Protein AF-A0A7Z9L946-F1 (afdb_monomer_lite)

Secondary structure (DSSP, 8-state):
------------GGGGG------TTTTHHHHHHHHHHHHHHHHHHHHHHHHHHHHHHSTT--TTT----BPEEEEEEE--SEEEEEEEETTEEPPPEETT--HHHHHHHHTTSTT-SEEEEES-SBTTBPEEEEEEES-SS--PPPEEE-TTEESS-EEEEEEE--B-S--HHHHHHHHHHHHHHHHHHHHHHHHHHHHHTSHHHHHHHHHHHHHHTT--PPPHHHHHHHHHHHHHHHHHHHHHHHHHHHHHHHHHHHTT-S--

Sequence (264 aa):
MAKEKTNTPRGGILHFVRFGLYKRNQGRITRQVSFAVLAVVIGLASWKLYQTLSARIVPGATWLSSLSTTLEVQSAYTTATGGTLTFGFRDEATSAVQFDASATEIKAALLTIDGFNDLEVVGSGTETAPWEITFNDPGNTDLAELTIDGAALTGGEFYVATLSNGTNLVEATDFYSSLLAFGIGLSTFLLGVFISYRIVNLPRFADFLISVEAEMNKVSWPSQGELVRSSIVVIVVIFFLALTLFVYDVTWSSLFKAFGISPS

Structure (mmCIF, N/CA/C/O backbone):
data_AF-A0A7Z9L946-F1
#
_entry.id   AF-A0A7Z9L946-F1
#
loop_
_atom_site.group_PDB
_atom_site.id
_atom_site.type_symbol
_atom_site.label_atom_id
_atom_site.label_alt_id
_atom_site.label_comp_id
_atom_site.label_asym_id
_atom_site.label_entity_id
_atom_site.label_seq_id
_atom_site.pdbx_PDB_ins_code
_atom_site.Cartn_x
_atom_site.Cartn_y
_atom_site.Cartn_z
_atom_site.occupancy
_atom_site.B_iso_or_equiv
_atom_site.auth_seq_id
_atom_site.auth_comp_id
_atom_site.auth_asym_id
_atom_site.auth_atom_id
_atom_site.pdbx_PDB_model_num
ATOM 1 N N . MET A 1 1 ? 63.282 36.905 -41.997 1.00 43.16 1 MET A N 1
ATOM 2 C CA . MET A 1 1 ? 61.948 37.499 -41.753 1.00 43.16 1 MET A CA 1
ATOM 3 C C . MET A 1 1 ? 61.195 36.616 -40.773 1.00 43.16 1 MET A C 1
ATOM 5 O O . MET A 1 1 ? 61.410 35.411 -40.770 1.00 43.16 1 MET A O 1
ATOM 9 N N . ALA A 1 2 ? 60.479 37.244 -39.845 1.00 41.78 2 ALA A N 1
ATOM 10 C CA . ALA A 1 2 ? 60.252 36.764 -38.488 1.00 41.78 2 ALA A CA 1
ATOM 11 C C . ALA A 1 2 ? 59.154 35.697 -38.356 1.00 41.78 2 ALA A C 1
ATOM 13 O O . ALA A 1 2 ? 58.108 35.762 -38.991 1.00 41.78 2 ALA A O 1
ATOM 14 N N . LYS A 1 3 ? 59.417 34.742 -37.461 1.00 48.38 3 LYS A N 1
ATOM 15 C CA . LYS A 1 3 ? 58.487 33.733 -36.955 1.00 48.38 3 LYS A CA 1
ATOM 16 C C . LYS A 1 3 ? 57.573 34.419 -35.936 1.00 48.38 3 LYS A C 1
ATOM 18 O O . LYS A 1 3 ? 58.013 34.699 -34.820 1.00 48.38 3 LYS A O 1
ATOM 23 N N . GLU A 1 4 ? 56.341 34.733 -36.321 1.00 45.72 4 GLU A N 1
ATOM 24 C CA . GLU A 1 4 ? 55.359 35.321 -35.410 1.00 45.72 4 GLU A CA 1
ATOM 25 C C . GLU A 1 4 ? 54.896 34.252 -34.412 1.00 45.72 4 GLU A C 1
ATOM 27 O O . GLU A 1 4 ? 54.237 33.270 -34.752 1.00 45.72 4 GLU A O 1
ATOM 32 N N . LYS A 1 5 ? 55.335 34.401 -33.161 1.00 46.06 5 LYS A N 1
ATOM 33 C CA . LYS A 1 5 ? 54.870 33.598 -32.033 1.00 46.06 5 LYS A CA 1
ATOM 34 C C . LYS A 1 5 ? 53.522 34.168 -31.605 1.00 46.06 5 LYS A C 1
ATOM 36 O O . LYS A 1 5 ? 53.473 35.247 -31.024 1.00 46.06 5 LYS A O 1
ATOM 41 N N . THR A 1 6 ? 52.441 33.443 -31.873 1.00 53.94 6 THR A N 1
ATOM 42 C CA . THR A 1 6 ? 51.119 33.754 -31.323 1.00 53.94 6 THR A CA 1
ATOM 43 C C . THR A 1 6 ? 51.199 33.703 -29.798 1.00 53.94 6 THR A C 1
ATOM 45 O O . THR A 1 6 ? 51.461 32.649 -29.216 1.00 53.94 6 THR A O 1
ATOM 48 N N . ASN A 1 7 ? 51.028 34.859 -29.159 1.00 46.16 7 ASN A N 1
ATOM 49 C CA . ASN A 1 7 ? 51.032 35.013 -27.710 1.00 46.16 7 ASN A CA 1
ATOM 50 C C . ASN A 1 7 ? 49.906 34.184 -27.080 1.00 46.16 7 ASN A C 1
ATOM 52 O O . ASN A 1 7 ? 48.741 34.567 -27.135 1.00 46.16 7 ASN A O 1
ATOM 56 N N . THR A 1 8 ? 50.259 33.070 -26.440 1.00 56.50 8 THR A N 1
ATOM 57 C CA . THR A 1 8 ? 49.385 32.378 -25.489 1.00 56.50 8 THR A CA 1
ATOM 58 C C . THR A 1 8 ? 49.218 33.270 -24.252 1.00 56.50 8 THR A C 1
ATOM 60 O O . THR A 1 8 ? 50.208 33.495 -23.547 1.00 56.50 8 THR A O 1
ATOM 63 N N . PRO A 1 9 ? 48.012 33.779 -23.933 1.00 51.47 9 PRO A N 1
ATOM 64 C CA . PRO A 1 9 ? 47.795 34.457 -22.666 1.00 51.47 9 PRO A CA 1
ATOM 65 C C . PRO A 1 9 ? 47.917 33.433 -21.530 1.00 51.47 9 PRO A C 1
ATOM 67 O O . PRO A 1 9 ? 47.297 32.368 -21.553 1.00 51.47 9 PRO A O 1
ATOM 70 N N . ARG A 1 10 ? 48.765 33.747 -20.548 1.00 52.34 10 ARG A N 1
ATOM 71 C CA . ARG A 1 10 ? 49.043 32.911 -19.377 1.00 52.34 10 ARG A CA 1
ATOM 72 C C . ARG A 1 10 ? 47.803 32.779 -18.485 1.00 52.34 10 ARG A C 1
ATOM 74 O O . ARG A 1 10 ? 47.295 33.776 -17.995 1.00 52.34 10 ARG A O 1
ATOM 81 N N . GLY A 1 11 ? 47.396 31.527 -18.263 1.00 57.62 11 GLY A N 1
ATOM 82 C CA . GLY A 1 11 ? 46.849 30.991 -17.012 1.00 57.62 11 GLY A CA 1
ATOM 83 C C . GLY A 1 11 ? 45.746 31.785 -16.309 1.00 57.62 11 GLY A C 1
ATOM 84 O O . GLY A 1 11 ? 46.024 32.637 -15.475 1.00 57.62 11 GLY A O 1
ATOM 85 N N . GLY A 1 12 ? 44.496 31.384 -16.534 1.00 56.44 12 GLY A N 1
ATOM 86 C CA . GLY A 1 12 ? 43.371 31.721 -15.667 1.00 56.44 12 GLY A CA 1
ATOM 87 C C . GLY A 1 12 ? 42.302 30.631 -15.727 1.00 56.44 12 GLY A C 1
ATOM 88 O O . GLY A 1 12 ? 42.015 30.097 -16.798 1.00 56.44 12 GLY A O 1
ATOM 89 N N . ILE A 1 13 ? 41.688 30.328 -14.581 1.00 58.25 13 ILE A N 1
ATOM 90 C CA . ILE A 1 13 ? 40.587 29.358 -14.358 1.00 58.25 13 ILE A CA 1
ATOM 91 C C . ILE A 1 13 ? 39.374 29.530 -15.304 1.00 58.25 13 ILE A C 1
ATOM 93 O O . ILE A 1 13 ? 38.504 28.667 -15.377 1.00 58.25 13 ILE A O 1
ATOM 97 N N . LEU A 1 14 ? 39.343 30.607 -16.090 1.00 48.50 14 LEU A N 1
ATOM 98 C CA . LEU A 1 14 ? 38.328 30.939 -17.087 1.00 48.50 14 LEU A CA 1
ATOM 99 C C . LEU A 1 14 ? 38.345 30.073 -18.360 1.00 48.50 14 LEU A C 1
ATOM 101 O O . LEU A 1 14 ? 37.350 30.073 -19.082 1.00 48.50 14 LEU A O 1
ATOM 105 N N . HIS A 1 15 ? 39.397 29.293 -18.646 1.00 52.19 15 HIS A N 1
ATOM 106 C CA . HIS A 1 15 ? 39.338 28.338 -19.769 1.00 52.19 15 HIS A CA 1
ATOM 107 C C . HIS A 1 15 ? 38.477 27.098 -19.457 1.00 52.19 15 HIS A C 1
ATOM 109 O O . HIS A 1 15 ? 37.958 26.469 -20.376 1.00 52.19 15 HIS A O 1
ATOM 115 N N . PHE A 1 16 ? 38.225 26.788 -18.178 1.00 51.25 16 PHE A N 1
ATOM 116 C CA . PHE A 1 16 ? 37.257 25.749 -17.790 1.00 51.25 16 PHE A CA 1
ATOM 117 C C . PHE A 1 16 ? 35.793 26.176 -18.006 1.00 51.25 16 PHE A C 1
ATOM 119 O O . PHE A 1 16 ? 34.887 25.365 -17.832 1.00 51.25 16 PHE A O 1
ATOM 126 N N . VAL A 1 17 ? 35.561 27.433 -18.408 1.00 56.25 17 VAL A N 1
ATOM 127 C CA . VAL A 1 17 ? 34.239 28.018 -18.693 1.00 56.25 17 VAL A CA 1
ATOM 128 C C . VAL A 1 17 ? 34.124 28.415 -20.175 1.00 56.25 17 VAL A C 1
ATOM 130 O O . VAL A 1 17 ? 33.340 29.283 -20.548 1.00 56.25 17 VAL A O 1
ATOM 133 N N . ARG A 1 18 ? 34.898 27.784 -21.070 1.00 48.72 18 ARG A N 1
ATOM 134 C CA . ARG A 1 18 ? 34.601 27.831 -22.508 1.00 48.72 18 ARG A CA 1
ATOM 135 C C . ARG A 1 18 ? 33.727 26.646 -22.885 1.00 48.72 18 ARG A C 1
ATOM 137 O O . ARG A 1 18 ? 34.208 25.552 -23.159 1.00 48.72 18 ARG A O 1
ATOM 144 N N . PHE A 1 19 ? 32.425 26.901 -22.915 1.00 51.47 19 PHE A N 1
ATOM 145 C CA . PHE A 1 19 ? 31.444 26.015 -23.521 1.00 51.47 19 PHE A CA 1
ATOM 146 C C . PHE A 1 19 ? 31.675 25.987 -25.033 1.00 51.47 19 PHE A C 1
ATOM 148 O O . PHE A 1 19 ? 31.264 26.894 -25.758 1.00 51.47 19 PHE A O 1
ATOM 155 N N . GLY A 1 20 ? 32.348 24.943 -25.515 1.00 47.25 20 GLY A N 1
ATOM 156 C CA . GLY A 1 20 ? 32.204 24.544 -26.906 1.00 47.25 20 GLY A CA 1
ATOM 157 C C . GLY A 1 20 ? 30.728 24.239 -27.141 1.00 47.25 20 GLY A C 1
ATOM 158 O O . GLY A 1 20 ? 30.175 23.342 -26.509 1.00 47.25 20 GLY A O 1
ATOM 159 N N . LEU A 1 21 ? 30.073 25.030 -27.989 1.00 46.38 21 LEU A N 1
ATOM 160 C CA . LEU A 1 21 ? 28.694 24.803 -28.413 1.00 46.38 21 LEU A CA 1
ATOM 161 C C . LEU A 1 21 ? 28.618 23.458 -29.148 1.00 46.38 21 LEU A C 1
ATOM 163 O O . LEU A 1 21 ? 28.835 23.378 -30.355 1.00 46.38 21 LEU A O 1
ATOM 167 N N . TYR A 1 22 ? 28.331 22.393 -28.402 1.00 50.84 22 TYR A N 1
ATOM 168 C CA . TYR A 1 22 ? 28.070 21.071 -28.952 1.00 50.84 22 TYR A CA 1
ATOM 169 C C . TYR A 1 22 ? 26.693 21.064 -29.627 1.00 50.84 22 TYR A C 1
ATOM 171 O O . TYR A 1 22 ? 25.734 21.660 -29.129 1.00 50.84 22 TYR A O 1
ATOM 179 N N . LYS A 1 23 ? 26.606 20.428 -30.800 1.00 50.44 23 LYS A N 1
ATOM 180 C CA . LYS A 1 23 ? 25.455 20.463 -31.715 1.00 50.44 23 LYS A CA 1
ATOM 181 C C . LYS A 1 23 ? 24.152 20.171 -30.951 1.00 50.44 23 LYS A C 1
ATOM 183 O O . LYS A 1 23 ? 23.956 19.073 -30.441 1.00 50.44 23 LYS A O 1
ATOM 188 N N . ARG A 1 24 ? 23.251 21.161 -30.901 1.00 54.25 24 ARG A N 1
ATOM 189 C CA . ARG A 1 24 ? 22.055 21.272 -30.029 1.00 54.25 24 ARG A CA 1
ATOM 190 C C . ARG A 1 24 ? 21.100 20.059 -29.995 1.00 54.25 24 ARG A C 1
ATOM 192 O O . ARG A 1 24 ? 20.273 19.979 -29.092 1.00 54.25 24 ARG A O 1
ATOM 199 N N . ASN A 1 25 ? 21.215 19.122 -30.938 1.00 57.00 25 ASN A N 1
ATOM 200 C CA . ASN A 1 25 ? 20.308 17.980 -31.092 1.00 57.00 25 ASN A CA 1
ATOM 201 C C . ASN A 1 25 ? 20.957 16.611 -30.801 1.00 57.00 25 ASN A C 1
ATOM 203 O O . ASN A 1 25 ? 20.258 15.602 -30.846 1.00 57.00 25 ASN A O 1
ATOM 207 N N . GLN A 1 26 ? 22.261 16.546 -30.516 1.00 64.25 26 GLN A N 1
ATOM 208 C CA . GLN A 1 26 ? 22.970 15.282 -30.290 1.00 64.25 26 GLN A CA 1
ATOM 209 C C . GLN A 1 26 ? 22.846 14.843 -28.818 1.00 64.25 26 GLN A C 1
ATOM 211 O O . GLN A 1 26 ? 23.043 15.650 -27.909 1.00 64.25 26 GLN A O 1
ATOM 216 N N . GLY A 1 27 ? 22.451 13.587 -28.578 1.00 70.69 27 GLY A N 1
ATOM 217 C CA . GLY A 1 27 ? 22.198 13.055 -27.232 1.00 70.69 27 GLY A CA 1
ATOM 218 C C . GLY A 1 27 ? 20.858 13.441 -26.599 1.00 70.69 27 GLY A C 1
ATOM 219 O O . GLY A 1 27 ? 20.663 13.223 -25.403 1.00 70.69 27 GLY A O 1
ATOM 220 N N . ARG A 1 28 ? 19.908 14.008 -27.363 1.00 79.00 28 ARG A N 1
ATOM 221 C CA . ARG A 1 28 ? 18.579 14.379 -26.837 1.00 79.00 28 ARG A CA 1
ATOM 222 C C . ARG A 1 28 ? 17.797 13.160 -26.344 1.00 79.00 28 ARG A C 1
ATOM 224 O O . ARG A 1 28 ? 17.263 13.205 -25.239 1.00 79.00 28 ARG A O 1
ATOM 231 N N . ILE A 1 29 ? 17.755 12.093 -27.145 1.00 83.19 29 ILE A N 1
ATOM 232 C CA . ILE A 1 29 ? 17.040 10.855 -26.805 1.00 83.19 29 ILE A CA 1
ATOM 233 C C . ILE A 1 29 ? 17.708 10.196 -25.599 1.00 83.19 29 ILE A C 1
ATOM 235 O O . ILE A 1 29 ? 17.032 9.922 -24.616 1.00 83.19 29 ILE A O 1
ATOM 239 N N . THR A 1 30 ? 19.033 10.048 -25.618 1.00 85.38 30 THR A N 1
ATOM 240 C CA . THR A 1 30 ? 19.812 9.457 -24.520 1.00 85.38 30 THR A CA 1
ATOM 241 C C . THR A 1 30 ? 19.532 10.151 -23.187 1.00 85.38 30 THR A C 1
ATOM 243 O O . THR A 1 30 ? 19.210 9.493 -22.204 1.00 85.38 30 THR A O 1
ATOM 246 N N . ARG A 1 31 ? 19.529 11.490 -23.157 1.00 84.56 31 ARG A N 1
ATOM 247 C CA . ARG A 1 31 ? 19.193 12.261 -21.946 1.00 84.56 31 ARG A CA 1
ATOM 248 C C . ARG A 1 31 ? 17.738 12.083 -21.516 1.00 84.56 31 ARG A C 1
ATOM 250 O O . ARG A 1 31 ? 17.478 11.917 -20.328 1.00 84.56 31 ARG A O 1
ATOM 257 N N . GLN A 1 32 ? 16.791 12.113 -22.456 1.00 88.56 32 GLN A N 1
ATOM 258 C CA . GLN A 1 32 ? 15.371 11.900 -22.153 1.00 88.56 32 GLN A CA 1
ATOM 259 C C . GLN A 1 32 ? 15.124 10.505 -21.573 1.00 88.56 32 GLN A C 1
ATOM 261 O O . GLN A 1 32 ? 14.391 10.378 -20.597 1.00 88.56 32 GLN A O 1
ATOM 266 N N . VAL A 1 33 ? 15.779 9.483 -22.123 1.00 90.25 33 VAL A N 1
ATOM 267 C CA . VAL A 1 33 ? 15.695 8.103 -21.640 1.00 90.25 33 VAL A CA 1
ATOM 268 C C . VAL A 1 33 ? 16.330 7.979 -20.256 1.00 90.25 33 VAL A C 1
ATOM 270 O O . VAL A 1 33 ? 15.687 7.451 -19.355 1.00 90.25 33 VAL A O 1
ATOM 273 N N . SER A 1 34 ? 17.532 8.524 -20.032 1.00 90.44 34 SER A N 1
ATOM 274 C CA . SER A 1 34 ? 18.161 8.514 -18.702 1.00 90.44 34 SER A CA 1
ATOM 275 C C . SER A 1 34 ? 17.299 9.216 -17.651 1.00 90.44 34 SER A C 1
ATOM 277 O O . SER A 1 34 ? 17.132 8.700 -16.547 1.00 90.44 34 SER A O 1
ATOM 279 N N . PHE A 1 35 ? 16.703 10.360 -17.995 1.00 91.88 35 PHE A N 1
ATOM 280 C CA . PHE A 1 35 ? 15.776 11.059 -17.108 1.00 91.88 35 PHE A CA 1
ATOM 281 C C . PHE A 1 35 ? 14.514 10.235 -16.826 1.00 91.88 35 PHE A C 1
ATOM 283 O O . PHE A 1 35 ? 14.116 10.126 -15.669 1.00 91.88 35 PHE A O 1
ATOM 290 N N . ALA A 1 36 ? 13.907 9.631 -17.853 1.00 92.81 36 ALA A N 1
ATOM 291 C CA . ALA A 1 36 ? 12.711 8.808 -17.699 1.00 92.81 36 ALA A CA 1
ATOM 292 C C . ALA A 1 36 ? 12.970 7.600 -16.788 1.00 92.81 36 ALA A C 1
ATOM 294 O O . ALA A 1 36 ? 12.182 7.339 -15.882 1.00 92.81 36 ALA A O 1
ATOM 295 N N . VAL A 1 37 ? 14.104 6.913 -16.961 1.00 93.94 37 VAL A N 1
ATOM 296 C CA . VAL A 1 37 ? 14.503 5.788 -16.101 1.00 93.94 37 VAL A CA 1
ATOM 297 C C . VAL A 1 37 ? 14.659 6.244 -14.649 1.00 93.94 37 VAL A C 1
ATOM 299 O O . VAL A 1 37 ? 14.090 5.628 -13.750 1.00 93.94 37 VAL A O 1
ATOM 302 N N . LEU A 1 38 ? 15.364 7.353 -14.408 1.00 93.44 38 LEU A N 1
ATOM 303 C CA . LEU A 1 38 ? 15.510 7.906 -13.059 1.00 93.44 38 LEU A CA 1
ATOM 304 C C . LEU A 1 38 ? 14.160 8.319 -12.458 1.00 93.44 38 LEU A C 1
ATOM 306 O O . LEU A 1 38 ? 13.911 8.054 -11.287 1.00 93.44 38 LEU A O 1
ATOM 310 N N . ALA A 1 39 ? 13.270 8.924 -13.247 1.00 92.06 39 ALA A N 1
ATOM 311 C CA . ALA A 1 39 ? 11.940 9.320 -12.795 1.00 92.06 39 ALA A CA 1
ATOM 312 C C . ALA A 1 39 ? 11.076 8.109 -12.406 1.00 92.06 39 ALA A C 1
ATOM 314 O O . ALA A 1 39 ? 10.391 8.163 -11.387 1.00 92.06 39 ALA A O 1
ATOM 315 N N . VAL A 1 40 ? 11.149 7.001 -13.155 1.00 94.50 40 VAL A N 1
ATOM 316 C CA . VAL A 1 40 ? 10.457 5.747 -12.811 1.00 94.50 40 VAL A CA 1
ATOM 317 C C . VAL A 1 40 ? 10.997 5.168 -11.505 1.00 94.50 40 VAL A C 1
ATOM 319 O O . VAL A 1 40 ? 10.213 4.838 -10.618 1.00 94.50 40 VAL A O 1
ATOM 322 N N . VAL A 1 41 ? 12.322 5.096 -11.342 1.00 95.12 41 VAL A N 1
ATOM 323 C CA . VAL A 1 41 ? 12.946 4.597 -10.103 1.00 95.12 41 VAL A CA 1
ATOM 324 C C . VAL A 1 41 ? 12.538 5.449 -8.900 1.00 95.12 41 VAL A C 1
ATOM 326 O O . VAL A 1 41 ? 12.161 4.910 -7.862 1.00 95.12 41 VAL A O 1
ATOM 329 N N . ILE A 1 42 ? 12.550 6.775 -9.044 1.00 94.38 42 ILE A N 1
ATOM 330 C CA . ILE A 1 42 ? 12.136 7.714 -7.993 1.00 94.38 42 ILE A CA 1
ATOM 331 C C . ILE A 1 42 ? 10.638 7.595 -7.702 1.00 94.38 42 ILE A C 1
ATOM 333 O O . ILE A 1 42 ? 10.244 7.659 -6.540 1.00 94.38 42 ILE A O 1
ATOM 337 N N . GLY A 1 43 ? 9.805 7.372 -8.721 1.00 92.50 43 GLY A N 1
ATOM 338 C CA . GLY A 1 43 ? 8.379 7.095 -8.556 1.00 92.50 43 GLY A CA 1
ATOM 339 C C . GLY A 1 43 ? 8.127 5.832 -7.735 1.00 92.50 43 GLY A C 1
ATOM 340 O O . GLY A 1 43 ? 7.373 5.869 -6.767 1.00 92.50 43 GLY A O 1
ATOM 341 N N . LEU A 1 44 ? 8.819 4.734 -8.055 1.00 93.56 44 LEU A N 1
ATOM 342 C CA . LEU A 1 44 ? 8.728 3.484 -7.296 1.00 93.56 44 LEU A CA 1
ATOM 343 C C . LEU A 1 44 ? 9.252 3.640 -5.862 1.00 93.56 44 LEU A C 1
ATOM 345 O O . LEU A 1 44 ? 8.631 3.139 -4.925 1.00 93.56 44 LEU A O 1
ATOM 349 N N . ALA A 1 45 ? 10.360 4.361 -5.674 1.00 92.06 45 ALA A N 1
ATOM 350 C CA . ALA A 1 45 ? 10.927 4.632 -4.356 1.00 92.06 45 ALA A CA 1
ATOM 351 C C . ALA A 1 45 ? 9.996 5.502 -3.497 1.00 92.06 45 ALA A C 1
ATOM 353 O O . ALA A 1 45 ? 9.741 5.166 -2.343 1.00 92.06 45 ALA A O 1
ATOM 354 N N . SER A 1 46 ? 9.442 6.580 -4.062 1.00 92.00 46 SER A N 1
ATOM 355 C CA . SER A 1 46 ? 8.461 7.441 -3.390 1.00 92.00 46 SER A CA 1
ATOM 356 C C . SER A 1 46 ? 7.191 6.665 -3.040 1.00 92.00 46 SER A C 1
ATOM 358 O O . SER A 1 46 ? 6.698 6.774 -1.919 1.00 92.00 46 SER A O 1
ATOM 360 N N . TRP A 1 47 ? 6.707 5.804 -3.940 1.00 88.06 47 TRP A N 1
ATOM 361 C CA . TRP A 1 47 ? 5.553 4.956 -3.655 1.00 88.06 47 TRP A CA 1
ATOM 362 C C . TRP A 1 47 ? 5.830 3.985 -2.503 1.00 88.06 47 TRP A C 1
ATOM 364 O O . TRP A 1 47 ? 5.032 3.884 -1.570 1.00 88.06 47 TRP A O 1
ATOM 374 N N . LYS A 1 48 ? 6.984 3.307 -2.512 1.00 89.06 48 LYS A N 1
ATOM 375 C CA . LYS A 1 48 ? 7.381 2.422 -1.409 1.00 89.06 48 LYS A CA 1
ATOM 376 C C . LYS A 1 48 ? 7.560 3.170 -0.089 1.00 89.06 48 LYS A C 1
ATOM 378 O O . LYS A 1 48 ? 7.177 2.654 0.963 1.00 89.06 48 LYS A O 1
ATOM 383 N N . LEU A 1 49 ? 8.083 4.391 -0.139 1.00 86.25 49 LEU A N 1
ATOM 384 C CA . LEU A 1 49 ? 8.216 5.259 1.024 1.00 86.25 49 LEU A CA 1
ATOM 385 C C . LEU A 1 49 ? 6.846 5.677 1.573 1.00 86.25 49 LEU A C 1
ATOM 387 O O . LEU A 1 49 ? 6.637 5.574 2.777 1.00 86.25 49 LEU A O 1
ATOM 391 N N . TYR A 1 50 ? 5.902 6.066 0.711 1.00 84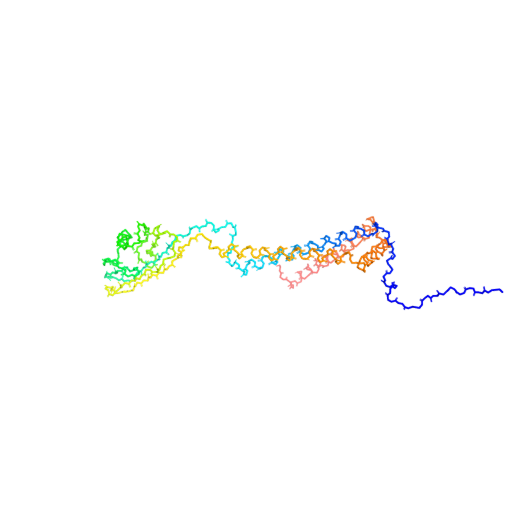.75 50 TYR A N 1
ATOM 392 C CA . TYR A 1 50 ? 4.521 6.363 1.100 1.00 84.75 50 TYR A CA 1
ATOM 393 C C . TYR A 1 50 ? 3.860 5.158 1.776 1.00 84.75 50 TYR A C 1
ATOM 395 O O . TYR A 1 50 ? 3.319 5.312 2.865 1.00 84.75 50 TYR A O 1
ATOM 403 N N . GLN A 1 51 ? 3.979 3.954 1.197 1.00 83.00 51 GLN A N 1
ATOM 404 C CA . GLN A 1 51 ? 3.457 2.722 1.809 1.00 83.00 51 GLN A CA 1
ATOM 405 C C . GLN A 1 51 ? 4.035 2.497 3.215 1.00 83.00 51 GLN A C 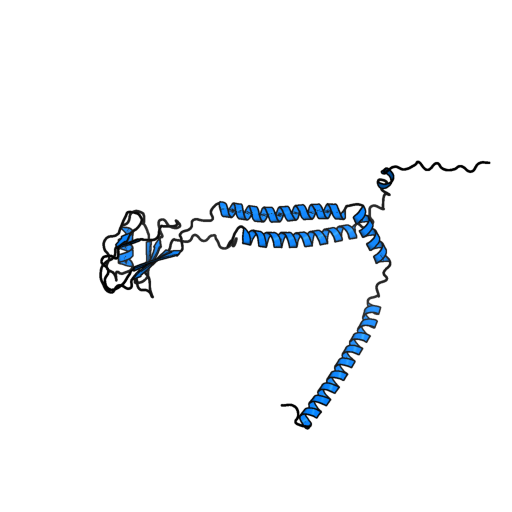1
ATOM 407 O O . GLN A 1 51 ? 3.306 2.166 4.145 1.00 83.00 51 GLN A O 1
ATOM 412 N N . THR A 1 52 ? 5.343 2.710 3.383 1.00 82.56 52 THR A N 1
ATOM 413 C CA . THR A 1 52 ? 6.028 2.484 4.664 1.00 82.56 52 THR A CA 1
ATOM 414 C C . THR A 1 52 ? 5.675 3.550 5.703 1.00 82.56 52 THR A C 1
ATOM 416 O O . THR A 1 52 ? 5.403 3.213 6.850 1.00 82.56 52 THR A O 1
ATOM 419 N N . LEU A 1 53 ? 5.660 4.830 5.323 1.00 79.44 53 LEU A N 1
ATOM 420 C CA . LEU A 1 53 ? 5.304 5.942 6.212 1.00 79.44 53 LEU A CA 1
ATOM 421 C C . LEU A 1 53 ? 3.843 5.875 6.626 1.00 79.44 53 LEU A C 1
ATOM 423 O O . LEU A 1 53 ? 3.540 6.045 7.797 1.00 79.44 53 LEU A O 1
ATOM 427 N N . SER A 1 54 ? 2.955 5.586 5.681 1.00 72.06 54 SER A N 1
ATOM 428 C CA . SER A 1 54 ? 1.532 5.415 5.940 1.00 72.06 54 SER A CA 1
ATOM 429 C C . SER A 1 54 ? 1.291 4.310 6.973 1.00 72.06 54 SER A C 1
ATOM 431 O O . SER A 1 54 ? 0.625 4.562 7.969 1.00 72.06 54 SER A O 1
ATOM 433 N N . ALA A 1 55 ? 1.951 3.155 6.835 1.00 71.38 55 ALA A N 1
ATOM 434 C CA . ALA A 1 55 ? 1.858 2.066 7.811 1.00 71.38 55 ALA A CA 1
ATOM 435 C C . ALA A 1 55 ? 2.471 2.390 9.191 1.00 71.38 55 ALA A C 1
ATOM 437 O O . ALA A 1 55 ? 2.154 1.724 10.174 1.00 71.38 55 ALA A O 1
ATOM 438 N N . ARG A 1 56 ? 3.388 3.364 9.273 1.00 70.62 56 ARG A N 1
ATOM 439 C CA . ARG A 1 56 ? 4.066 3.765 10.520 1.00 70.62 56 ARG A CA 1
ATOM 440 C C . ARG A 1 56 ? 3.383 4.928 11.236 1.00 70.62 56 ARG A C 1
ATOM 442 O O . ARG A 1 56 ? 3.424 4.968 12.457 1.00 70.62 56 ARG A O 1
ATOM 449 N N . ILE A 1 57 ? 2.822 5.869 10.482 1.00 66.69 57 ILE A N 1
ATOM 450 C CA . ILE A 1 57 ? 2.198 7.099 10.986 1.00 66.69 57 ILE A CA 1
ATOM 451 C C . ILE A 1 57 ? 0.701 6.883 11.221 1.00 66.69 57 ILE A C 1
ATOM 453 O O . ILE A 1 57 ? 0.160 7.445 12.163 1.00 66.69 57 ILE A O 1
ATOM 457 N N . VAL A 1 58 ? 0.046 6.051 10.404 1.00 62.09 58 VAL A N 1
ATOM 458 C CA . VAL A 1 58 ? -1.378 5.728 10.546 1.00 62.09 58 VAL A CA 1
ATOM 459 C C . VAL A 1 58 ? -1.551 4.204 10.621 1.00 62.09 58 VAL A C 1
ATOM 461 O O . VAL A 1 58 ? -1.897 3.555 9.627 1.00 62.09 58 VAL A O 1
ATOM 464 N N . PRO A 1 59 ? -1.229 3.581 11.769 1.00 57.47 59 PRO A N 1
ATOM 465 C CA . PRO A 1 59 ? -1.405 2.145 11.935 1.00 57.47 59 PRO A CA 1
ATOM 466 C C . PRO A 1 59 ? -2.889 1.769 11.789 1.00 57.47 59 PRO A C 1
ATOM 468 O O . PRO A 1 59 ? -3.749 2.342 12.443 1.00 57.47 59 PRO A O 1
ATOM 471 N N . GLY A 1 60 ? -3.188 0.808 10.910 1.00 53.06 60 GLY A N 1
ATOM 472 C CA . GLY A 1 60 ? -4.550 0.293 10.692 1.00 53.06 60 GLY A CA 1
ATOM 473 C C . GLY A 1 60 ? -5.392 1.053 9.665 1.00 53.06 60 GLY A C 1
ATOM 474 O O . GLY A 1 60 ? -6.513 0.638 9.368 1.00 53.06 60 GLY A O 1
ATOM 475 N N . ALA A 1 61 ? -4.874 2.126 9.072 1.00 53.16 61 ALA A N 1
ATOM 476 C CA . ALA A 1 61 ? -5.712 2.926 8.207 1.00 53.16 61 ALA A CA 1
ATOM 477 C C . ALA A 1 61 ? -5.882 2.316 6.807 1.00 53.16 61 ALA A C 1
ATOM 479 O O . ALA A 1 61 ? -4.955 2.018 6.052 1.00 53.16 61 ALA A O 1
ATOM 480 N N . THR A 1 62 ? -7.149 2.057 6.525 1.00 53.69 62 THR A N 1
ATOM 481 C CA . THR A 1 62 ? -7.682 1.360 5.368 1.00 53.69 62 THR A CA 1
ATOM 482 C C . THR A 1 62 ? -8.667 2.336 4.746 1.00 53.69 62 THR A C 1
ATOM 484 O O . THR A 1 62 ? -9.836 2.384 5.114 1.00 53.69 62 THR A O 1
ATOM 487 N N . TRP A 1 63 ? -8.187 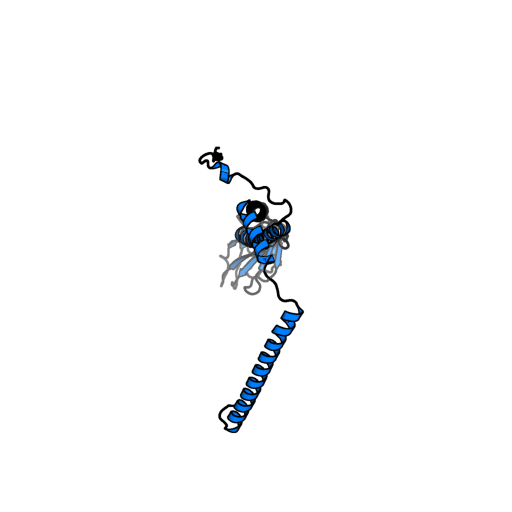3.199 3.851 1.00 55.34 63 TRP A N 1
ATOM 488 C CA . TRP A 1 63 ? -8.903 4.387 3.339 1.00 55.34 63 TRP A CA 1
ATOM 489 C C . TRP A 1 63 ? -10.173 4.086 2.513 1.00 55.34 63 TRP A C 1
ATOM 491 O O . TRP A 1 63 ? -10.616 4.925 1.735 1.00 55.34 63 TRP A O 1
ATOM 501 N N . LEU A 1 64 ? -10.774 2.904 2.667 1.00 50.72 64 LEU A N 1
ATOM 502 C CA . LEU A 1 64 ? -12.097 2.575 2.150 1.00 50.72 64 LEU A CA 1
ATOM 503 C C . LEU A 1 64 ? -12.962 1.696 3.078 1.00 50.72 64 LEU A C 1
ATOM 505 O O . LEU A 1 64 ? -14.017 1.252 2.638 1.00 50.72 64 LEU A O 1
ATOM 509 N N . SER A 1 65 ? -12.572 1.443 4.334 1.00 51.66 65 SER A N 1
ATOM 510 C CA . SER A 1 65 ? -13.364 0.594 5.253 1.00 51.66 65 SER A CA 1
ATOM 511 C C . SER A 1 65 ? -13.651 1.193 6.629 1.00 51.66 65 SER A C 1
ATOM 513 O O . SER A 1 65 ? -14.363 0.573 7.407 1.00 51.66 65 SER A O 1
ATOM 515 N N . SER A 1 66 ? -13.174 2.401 6.935 1.00 53.19 66 SER A N 1
ATOM 516 C CA . SER A 1 66 ? -13.400 3.031 8.246 1.00 53.19 66 SER A CA 1
ATOM 517 C C . SER A 1 66 ? -14.534 4.063 8.274 1.00 53.19 66 SER A C 1
ATOM 519 O O . SER A 1 66 ? -14.610 4.857 9.204 1.00 53.19 66 SER A O 1
ATOM 521 N N . LEU A 1 67 ? -15.455 4.049 7.304 1.00 48.59 67 LEU A N 1
ATOM 522 C CA . LEU A 1 67 ? -16.760 4.714 7.466 1.00 48.59 67 LEU A CA 1
ATOM 523 C C . LEU A 1 67 ? -17.724 3.805 8.247 1.00 48.59 67 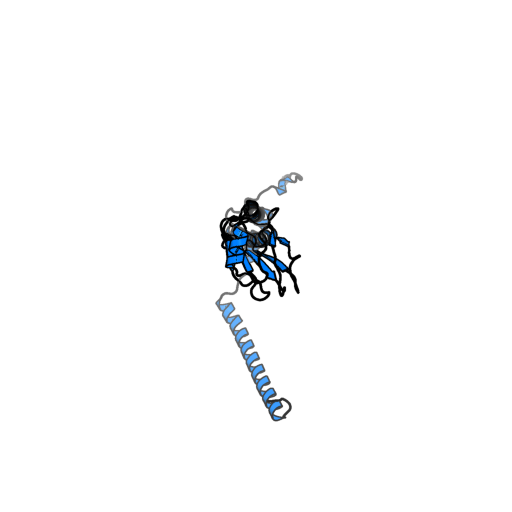LEU A C 1
ATOM 525 O O . LEU A 1 67 ? -18.880 3.645 7.869 1.00 48.59 67 LEU A O 1
ATOM 529 N N . SER A 1 68 ? -17.217 3.148 9.289 1.00 53.25 68 SER A N 1
ATOM 530 C CA . SER A 1 68 ? -18.014 2.345 10.205 1.00 53.25 68 SER A CA 1
ATOM 531 C C . SER A 1 68 ? -18.136 3.133 11.487 1.00 53.25 68 SER A C 1
ATOM 533 O O . SER A 1 68 ? -17.162 3.343 12.203 1.00 53.25 68 SER A O 1
ATOM 535 N N . THR A 1 69 ? -19.344 3.595 11.736 1.00 61.03 69 THR A N 1
ATOM 536 C CA . THR A 1 69 ? -19.765 3.999 13.059 1.00 61.03 69 THR A CA 1
ATOM 537 C C . THR A 1 69 ? -19.932 2.724 13.888 1.00 61.03 69 THR A C 1
ATOM 539 O O . THR A 1 69 ? -20.769 1.892 13.542 1.00 61.03 69 THR A O 1
ATOM 542 N N . THR A 1 70 ? -19.111 2.538 14.923 1.00 75.00 70 THR A N 1
ATOM 543 C CA . THR A 1 70 ? -19.192 1.364 15.806 1.00 75.00 70 THR A CA 1
ATOM 544 C C . THR A 1 70 ? -19.862 1.774 17.112 1.00 75.00 70 THR A C 1
ATOM 546 O O . THR A 1 70 ? -19.443 2.755 17.731 1.00 75.00 70 THR A O 1
ATOM 549 N N . LEU A 1 71 ? -20.913 1.046 17.491 1.00 82.75 71 LEU A N 1
ATOM 550 C CA . LEU A 1 71 ? -21.599 1.206 18.773 1.00 82.75 71 LEU A CA 1
ATOM 551 C C . LEU A 1 71 ? -20.765 0.579 19.892 1.00 82.75 71 LEU A C 1
ATOM 553 O O . LEU A 1 71 ? -20.048 -0.395 19.661 1.00 82.75 71 LEU A O 1
ATOM 557 N N . GLU A 1 72 ? -20.881 1.128 21.097 1.00 89.88 72 GLU A N 1
ATOM 558 C CA . GLU A 1 72 ? -20.301 0.515 22.292 1.00 89.88 72 GLU A CA 1
ATOM 559 C C . GLU A 1 72 ? -21.008 -0.819 22.581 1.00 89.88 72 GLU A C 1
ATOM 561 O O . GLU A 1 72 ? -22.241 -0.874 22.636 1.00 89.88 72 GLU A O 1
ATOM 566 N N . VAL A 1 73 ? -20.229 -1.883 22.794 1.00 91.25 73 VAL A N 1
ATOM 567 C CA . VAL A 1 73 ? -20.720 -3.198 23.223 1.00 91.25 73 VAL A CA 1
ATOM 568 C C . VAL A 1 73 ? -19.917 -3.670 24.427 1.00 91.25 73 VAL A C 1
ATOM 570 O O . VAL A 1 73 ? -18.697 -3.831 24.346 1.00 91.25 73 VAL A O 1
ATOM 573 N N . GLN A 1 74 ? -20.601 -3.960 25.530 1.00 94.12 74 GLN A N 1
ATOM 574 C CA . GLN A 1 74 ? -20.003 -4.536 26.735 1.00 94.12 74 GLN A CA 1
ATOM 575 C C . GLN A 1 74 ? -20.588 -5.922 27.002 1.00 94.12 74 GLN A C 1
ATOM 577 O O . GLN A 1 74 ? -21.772 -6.169 26.783 1.00 94.12 74 GLN A O 1
ATOM 582 N N . SER A 1 75 ? -19.743 -6.841 27.455 1.00 93.25 75 SER A N 1
ATOM 583 C CA . SER A 1 75 ? -20.132 -8.190 27.864 1.00 93.25 75 SER A CA 1
ATOM 584 C C . SER A 1 75 ? -20.169 -8.309 29.375 1.00 93.25 75 SER A C 1
ATOM 586 O O . SER A 1 75 ? -19.326 -7.737 30.062 1.00 93.25 75 SER A O 1
ATOM 588 N N . ALA A 1 76 ? -21.121 -9.085 29.880 1.00 92.31 76 ALA A N 1
ATOM 589 C CA . ALA A 1 76 ? -21.303 -9.326 31.299 1.00 92.31 76 ALA A CA 1
ATOM 590 C C . ALA A 1 76 ? -21.750 -10.774 31.552 1.00 92.31 76 ALA A C 1
ATOM 592 O O . ALA A 1 76 ? -22.684 -11.257 30.914 1.00 92.31 76 ALA A O 1
ATOM 593 N N . TYR A 1 77 ? -21.114 -11.489 32.480 1.00 92.44 77 TYR A N 1
ATOM 594 C CA . TYR A 1 77 ? -21.545 -12.835 32.874 1.00 92.44 77 TYR A CA 1
ATOM 595 C C . TYR A 1 77 ? -21.208 -13.151 34.329 1.00 92.44 77 TYR A C 1
ATOM 597 O O . TYR A 1 77 ? -20.346 -12.522 34.942 1.00 92.44 77 TYR A O 1
ATOM 605 N N . THR A 1 78 ? -21.873 -14.165 34.882 1.00 92.00 78 THR A N 1
ATOM 606 C CA . THR A 1 78 ? -21.629 -14.647 36.242 1.00 92.00 78 THR A CA 1
ATOM 607 C C . THR A 1 78 ? -21.426 -16.155 36.295 1.00 92.00 78 THR A C 1
ATOM 609 O O . THR A 1 78 ? -21.948 -16.910 35.475 1.00 92.00 78 THR A O 1
ATOM 612 N N . THR A 1 79 ? -20.662 -16.594 37.294 1.00 91.44 79 THR A N 1
ATOM 613 C CA . THR A 1 79 ? -20.529 -18.004 37.690 1.00 91.44 79 THR A CA 1
ATOM 614 C C . THR A 1 79 ? -21.293 -18.317 38.980 1.00 91.44 79 THR A C 1
ATOM 616 O O . THR A 1 79 ? -21.207 -19.432 39.493 1.00 91.44 79 THR A O 1
ATOM 619 N N . ALA A 1 80 ? -22.028 -17.339 39.526 1.00 90.19 80 ALA A N 1
ATOM 620 C CA . ALA A 1 80 ? -22.788 -17.487 40.758 1.00 90.19 80 ALA A CA 1
ATOM 621 C C . ALA A 1 80 ? -23.927 -18.509 40.619 1.00 90.19 80 ALA A C 1
ATOM 623 O O . ALA A 1 80 ? -24.496 -18.715 39.550 1.00 90.19 80 ALA A O 1
ATOM 624 N N . THR A 1 81 ? -24.274 -19.138 41.741 1.00 91.00 81 THR A N 1
ATOM 625 C CA . THR A 1 81 ? -25.356 -20.137 41.834 1.00 91.00 81 THR A CA 1
ATOM 626 C C . THR A 1 81 ? -26.605 -19.595 42.530 1.00 91.00 81 THR A C 1
ATOM 628 O O . THR A 1 81 ? -27.599 -20.308 42.663 1.00 91.00 81 THR A O 1
ATOM 631 N N . GLY A 1 82 ? -26.558 -18.339 42.978 1.00 90.75 82 GLY A N 1
ATOM 632 C CA . GLY A 1 82 ? -27.659 -17.645 43.631 1.00 90.75 82 GLY A CA 1
ATOM 633 C C . GLY A 1 82 ? -27.280 -16.224 44.041 1.00 90.75 82 GLY A C 1
ATOM 634 O O . GLY A 1 82 ? -26.095 -15.887 44.105 1.00 90.75 82 GLY A O 1
ATOM 635 N N . GLY A 1 83 ? -28.277 -15.417 44.400 1.00 92.56 83 GLY A N 1
ATOM 636 C CA . GLY A 1 83 ? -28.090 -14.068 44.938 1.00 92.56 83 GLY A CA 1
ATOM 637 C C . GLY A 1 83 ? -28.537 -12.966 43.983 1.00 92.56 83 GLY A C 1
ATOM 638 O O . GLY A 1 83 ? -29.197 -13.221 42.976 1.00 92.56 83 GLY A O 1
ATOM 639 N N . THR A 1 84 ? -28.185 -11.730 44.323 1.00 92.31 84 THR A N 1
ATOM 640 C CA . THR A 1 84 ? -28.525 -10.543 43.531 1.00 92.31 84 THR A CA 1
ATOM 641 C C . THR A 1 84 ? -27.287 -9.720 43.215 1.00 92.31 84 THR A C 1
ATOM 643 O O . THR A 1 84 ? -26.335 -9.712 43.994 1.00 92.31 84 THR A O 1
ATOM 646 N N . LEU A 1 85 ? -27.337 -8.990 42.108 1.00 91.56 85 LEU A N 1
ATOM 647 C CA . LEU A 1 85 ? -26.293 -8.085 41.642 1.00 91.56 85 LEU A CA 1
ATOM 648 C C . LEU A 1 85 ? -26.889 -6.736 41.239 1.00 91.56 85 LEU A C 1
ATOM 650 O O . LEU A 1 85 ? -28.055 -6.650 40.848 1.00 91.56 85 LEU A O 1
ATOM 654 N N . THR A 1 86 ? -26.090 -5.683 41.342 1.00 91.81 86 THR A N 1
ATOM 655 C CA . THR A 1 86 ? -26.438 -4.340 40.866 1.00 91.81 86 THR A CA 1
ATOM 656 C C . THR A 1 86 ? -25.403 -3.880 39.851 1.00 91.81 86 THR A C 1
ATOM 658 O O . THR A 1 86 ? -24.200 -4.050 40.057 1.00 91.81 86 THR A O 1
ATOM 661 N N . PHE A 1 87 ? -25.873 -3.298 38.747 1.00 89.88 87 PHE A N 1
ATOM 662 C CA . PHE A 1 87 ? -25.004 -2.669 37.757 1.00 89.88 87 PHE A CA 1
ATOM 663 C C . PHE A 1 87 ? -24.833 -1.202 38.115 1.00 89.88 87 PHE A C 1
ATOM 665 O O . PHE A 1 87 ? -25.810 -0.518 38.411 1.00 89.88 87 PHE A O 1
ATOM 672 N N . GLY A 1 88 ? -23.601 -0.724 38.083 1.00 89.81 88 GLY A N 1
ATOM 673 C CA . GLY A 1 88 ? -23.241 0.662 38.292 1.00 89.81 88 GLY A CA 1
ATOM 674 C C . GLY A 1 88 ? -22.714 1.287 37.010 1.00 89.81 88 GLY A C 1
ATOM 675 O O . GLY A 1 88 ? -21.981 0.670 36.238 1.00 89.81 88 GLY A O 1
ATOM 676 N N . PHE A 1 89 ? -23.067 2.545 36.797 1.00 89.31 89 PHE A N 1
ATOM 677 C CA . PHE A 1 89 ? -22.443 3.383 35.790 1.00 89.31 89 PHE A CA 1
ATOM 678 C C . PHE A 1 89 ? -22.187 4.752 36.407 1.00 89.31 89 PHE A C 1
ATOM 680 O O . PHE A 1 89 ? -23.113 5.453 36.814 1.00 89.31 89 PHE A O 1
ATOM 687 N N . ARG A 1 90 ? -20.909 5.142 36.477 1.00 86.38 90 ARG A N 1
ATOM 688 C CA . ARG A 1 90 ? -20.467 6.382 37.137 1.00 86.38 90 ARG A CA 1
ATOM 689 C C . ARG A 1 90 ? -20.880 6.388 38.618 1.00 86.38 90 ARG A C 1
ATOM 691 O O . ARG A 1 90 ? -20.387 5.551 39.366 1.00 86.38 90 ARG A O 1
ATOM 698 N N . ASP A 1 91 ? -21.754 7.309 39.020 1.00 85.81 91 ASP A N 1
ATOM 699 C CA . ASP A 1 91 ? -22.214 7.488 40.404 1.00 85.81 91 ASP A CA 1
ATOM 700 C C . ASP A 1 91 ? -23.635 6.935 40.638 1.00 85.81 91 ASP A C 1
ATOM 702 O O . ASP A 1 91 ? -24.213 7.133 41.708 1.00 85.81 91 ASP A O 1
ATOM 706 N N . GLU A 1 92 ? -24.206 6.240 39.650 1.00 89.44 92 GLU A N 1
ATOM 707 C CA . GLU A 1 92 ? -25.547 5.656 39.710 1.00 89.44 92 GLU A CA 1
ATOM 708 C C . GLU A 1 92 ? -25.498 4.132 39.628 1.00 89.44 92 GLU A C 1
ATOM 710 O O . GLU A 1 92 ? -24.599 3.552 39.019 1.00 89.44 92 GLU A O 1
ATOM 715 N N . ALA A 1 93 ? -26.482 3.476 40.245 1.00 91.44 93 ALA A N 1
ATOM 716 C CA . ALA A 1 93 ? -26.618 2.028 40.233 1.00 91.44 93 ALA A CA 1
ATOM 717 C C . ALA A 1 93 ? -28.071 1.608 40.013 1.00 91.44 93 ALA A C 1
ATOM 719 O O . ALA A 1 93 ? -29.006 2.276 40.464 1.00 91.44 93 ALA A O 1
ATOM 720 N N . THR A 1 94 ? -28.261 0.470 39.352 1.00 92.81 94 THR A N 1
ATOM 721 C CA . THR A 1 94 ? -29.575 -0.145 39.190 1.00 92.81 94 THR A CA 1
ATOM 722 C C . THR A 1 94 ? -30.114 -0.641 40.529 1.00 92.81 94 THR A C 1
ATOM 724 O O . THR A 1 94 ? -29.389 -0.860 41.502 1.00 92.81 94 THR A O 1
ATOM 727 N N . SER A 1 95 ? -31.414 -0.926 40.554 1.00 90.38 95 SER A N 1
ATOM 728 C CA . SER A 1 95 ? -31.990 -1.778 41.600 1.00 90.38 95 SER A CA 1
ATOM 729 C C . SER A 1 95 ? -31.345 -3.173 41.581 1.00 90.38 95 SER A C 1
ATOM 731 O O . SER A 1 95 ? -30.790 -3.581 40.559 1.00 90.38 95 SER A O 1
ATOM 733 N N . ALA A 1 96 ? -31.428 -3.916 42.689 1.00 90.25 96 ALA A N 1
ATOM 734 C CA . ALA A 1 96 ? -30.910 -5.283 42.762 1.00 90.25 96 ALA A CA 1
ATOM 735 C C . ALA A 1 96 ? -31.645 -6.209 41.779 1.00 90.25 96 ALA A C 1
ATOM 737 O O . ALA A 1 96 ? -32.869 -6.342 41.837 1.00 90.25 96 ALA A O 1
ATOM 738 N N . VAL A 1 97 ? -30.884 -6.858 40.901 1.00 91.88 97 VAL A N 1
ATOM 739 C CA . VAL A 1 97 ? -31.359 -7.809 39.891 1.00 91.88 97 VAL A CA 1
ATOM 740 C C . VAL A 1 97 ? -30.928 -9.223 40.291 1.00 91.88 97 VAL A C 1
ATOM 742 O O . VAL A 1 97 ? -29.889 -9.403 40.923 1.00 91.88 97 VAL A O 1
ATOM 745 N N . GLN A 1 98 ? -31.736 -10.237 39.976 1.00 92.62 98 GLN A N 1
ATOM 746 C CA . GLN A 1 98 ? -31.378 -11.637 40.241 1.00 92.62 98 GLN A CA 1
ATOM 747 C C . GLN A 1 98 ? -30.167 -12.069 39.406 1.00 92.62 98 GLN A C 1
ATOM 749 O O . GLN A 1 98 ? -29.983 -11.600 38.283 1.00 92.62 98 GLN A O 1
ATOM 754 N N . PHE A 1 99 ? -29.361 -12.987 39.944 1.00 89.12 99 PHE A N 1
ATOM 755 C CA . PHE A 1 99 ? -28.175 -13.511 39.258 1.00 89.12 99 PHE A CA 1
ATOM 756 C C . PHE A 1 99 ? -28.476 -14.185 37.906 1.00 89.12 99 PHE A C 1
ATOM 758 O O . PHE A 1 99 ? -27.614 -14.189 37.034 1.00 89.12 99 PHE A O 1
ATOM 765 N N . ASP A 1 100 ? -29.684 -14.729 37.727 1.00 90.06 100 ASP A N 1
ATOM 766 C CA . ASP A 1 100 ? -30.157 -15.440 36.533 1.00 90.06 100 ASP A CA 1
ATOM 767 C C . ASP A 1 100 ? -31.225 -14.660 35.745 1.00 90.06 100 ASP A C 1
ATOM 769 O O . ASP A 1 100 ? -31.998 -15.244 34.981 1.00 90.06 100 ASP A O 1
ATOM 773 N N . ALA A 1 101 ? -31.283 -13.336 35.922 1.00 91.69 101 ALA A N 1
ATOM 774 C CA . ALA A 1 101 ? -32.265 -12.496 35.249 1.00 91.69 101 ALA A CA 1
ATOM 775 C C . ALA A 1 101 ? -32.186 -12.595 33.716 1.00 91.69 101 ALA A C 1
ATOM 777 O O . ALA A 1 101 ? -31.127 -12.712 33.098 1.00 91.69 101 ALA A O 1
ATOM 778 N N . SER A 1 102 ? -33.339 -12.507 33.065 1.00 92.50 102 SER A N 1
ATOM 779 C CA . SER A 1 102 ? -33.414 -12.496 31.608 1.00 92.50 102 SER A CA 1
ATOM 780 C C . SER A 1 102 ? -32.817 -11.209 31.023 1.00 92.50 102 SER A C 1
ATOM 782 O O . SER A 1 102 ? -32.852 -10.145 31.641 1.00 92.50 102 SER A O 1
ATOM 784 N N . ALA A 1 103 ? -32.347 -11.258 29.772 1.00 92.12 103 ALA A N 1
ATOM 785 C CA . ALA A 1 103 ? -31.828 -10.076 29.072 1.00 92.12 103 ALA A CA 1
ATOM 786 C C . ALA A 1 103 ? -32.826 -8.898 29.036 1.00 92.12 103 ALA A C 1
ATOM 788 O O . ALA A 1 103 ? -32.429 -7.736 29.043 1.00 92.12 103 ALA A O 1
ATOM 789 N N . THR A 1 104 ? -34.134 -9.183 29.043 1.00 92.56 104 THR A N 1
ATOM 790 C CA . THR A 1 104 ? -35.178 -8.147 29.102 1.00 92.56 104 THR A CA 1
ATOM 791 C C . THR A 1 104 ? -35.220 -7.449 30.461 1.00 92.56 104 THR A C 1
ATOM 793 O O . THR A 1 104 ? -35.400 -6.235 30.514 1.00 92.56 104 THR A O 1
ATOM 796 N N . GLU A 1 105 ? -35.024 -8.190 31.551 1.00 93.19 105 GLU A N 1
ATOM 797 C CA . GLU A 1 105 ? -34.965 -7.630 32.905 1.00 93.19 105 GLU A CA 1
ATOM 798 C C . GLU A 1 105 ? -33.688 -6.811 33.108 1.00 93.19 105 GLU A C 1
ATOM 800 O O . GLU A 1 105 ? -33.757 -5.716 33.662 1.00 93.19 105 GLU A O 1
ATOM 805 N N . ILE A 1 106 ? -32.552 -7.280 32.579 1.00 92.88 106 ILE A N 1
ATOM 806 C CA . ILE A 1 106 ? -31.286 -6.530 32.579 1.00 92.88 106 ILE A CA 1
ATOM 807 C C . ILE A 1 106 ? -31.436 -5.227 31.790 1.00 92.88 106 ILE A C 1
ATOM 809 O O . ILE A 1 106 ? -31.101 -4.159 32.299 1.00 92.88 106 ILE A O 1
ATOM 813 N N . LYS A 1 107 ? -32.015 -5.283 30.581 1.00 93.62 107 LYS A N 1
ATOM 814 C CA . LYS A 1 107 ? -32.317 -4.086 29.783 1.00 93.62 107 LYS A CA 1
ATOM 815 C C . LYS A 1 107 ? -33.198 -3.107 30.560 1.00 93.62 107 LYS A C 1
ATOM 817 O O . LYS A 1 107 ? -32.898 -1.919 30.601 1.00 93.62 107 LYS A O 1
ATOM 822 N N . ALA A 1 108 ? -34.275 -3.594 31.174 1.00 92.75 108 ALA A N 1
ATOM 823 C CA . ALA A 1 108 ? -35.185 -2.750 31.941 1.00 92.75 108 ALA A CA 1
ATOM 824 C C . ALA A 1 108 ? -34.493 -2.098 33.147 1.00 92.75 108 ALA A C 1
ATOM 826 O O . ALA A 1 108 ? -34.758 -0.934 33.427 1.00 92.75 108 ALA A O 1
ATOM 827 N N . ALA A 1 109 ? -33.599 -2.821 33.825 1.00 92.38 109 ALA A N 1
ATOM 828 C CA . ALA A 1 109 ? -32.820 -2.294 34.939 1.00 92.38 109 ALA A CA 1
ATOM 829 C C . ALA A 1 109 ? -31.801 -1.238 34.485 1.00 92.38 109 ALA A C 1
ATOM 831 O O . ALA A 1 109 ? -31.683 -0.199 35.120 1.00 92.38 109 ALA A O 1
ATOM 832 N N . LEU A 1 110 ? -31.090 -1.460 33.377 1.00 91.50 110 LEU A N 1
ATOM 833 C CA . LEU A 1 110 ? -30.097 -0.502 32.878 1.00 91.50 110 LEU A CA 1
ATOM 834 C C . LEU A 1 110 ? -30.736 0.791 32.354 1.00 91.50 110 LEU A C 1
ATOM 836 O O . LEU A 1 110 ? -30.168 1.861 32.540 1.00 91.50 110 LEU A O 1
ATOM 840 N N . LEU A 1 111 ? -31.942 0.723 31.782 1.00 93.25 111 LEU A N 1
ATOM 841 C CA . LEU A 1 111 ? -32.701 1.905 31.350 1.00 93.25 111 LEU A CA 1
ATOM 842 C C . LEU A 1 111 ? -33.226 2.772 32.513 1.00 93.25 111 LEU A C 1
ATOM 844 O O . LEU A 1 111 ? -33.842 3.804 32.257 1.00 93.25 111 LEU A O 1
ATOM 848 N N . THR A 1 112 ? -33.026 2.378 33.781 1.00 91.38 112 THR A N 1
ATOM 849 C CA . THR A 1 112 ? -33.320 3.260 34.927 1.00 91.38 112 THR A CA 1
ATOM 850 C C . THR A 1 112 ? -32.173 4.201 35.277 1.00 91.38 112 THR A C 1
ATOM 852 O O . THR A 1 112 ? -32.386 5.097 36.085 1.00 91.38 112 THR A O 1
ATOM 855 N N . ILE A 1 113 ? -30.968 3.958 34.753 1.00 88.88 113 ILE A N 1
ATOM 856 C CA . ILE A 1 113 ? -29.804 4.825 34.965 1.00 88.88 113 ILE A CA 1
ATOM 857 C C . ILE A 1 113 ? -29.926 6.039 34.042 1.00 88.88 113 ILE A C 1
ATOM 859 O O . ILE A 1 113 ? -30.174 5.889 32.841 1.00 88.88 113 ILE A O 1
ATOM 863 N N . ASP A 1 114 ? -29.708 7.238 34.583 1.00 85.44 114 ASP A N 1
ATOM 864 C CA . ASP A 1 114 ? -29.754 8.460 33.791 1.00 85.44 114 ASP A CA 1
ATOM 865 C C . ASP A 1 114 ? -28.588 8.486 32.786 1.00 85.44 114 ASP A C 1
ATOM 867 O O . ASP A 1 114 ? -27.407 8.394 33.130 1.00 85.44 114 ASP A O 1
ATOM 871 N N . GLY A 1 115 ? -28.922 8.634 31.502 1.00 79.38 115 GLY A N 1
ATOM 872 C CA . GLY A 1 115 ? -27.946 8.682 30.407 1.00 79.38 115 GLY A CA 1
ATOM 873 C C . GLY A 1 115 ? -28.055 7.545 29.393 1.00 79.38 115 GLY A C 1
ATOM 874 O O . GLY A 1 115 ? -27.416 7.642 28.348 1.00 79.38 115 GLY A O 1
ATOM 875 N N . PHE A 1 116 ? -28.891 6.533 29.643 1.00 86.44 116 PHE A N 1
ATOM 876 C CA . PHE A 1 116 ? -29.223 5.494 28.666 1.00 86.44 116 PHE A CA 1
ATOM 877 C C . PHE A 1 116 ? -30.694 5.586 28.261 1.00 86.44 116 PHE A C 1
ATOM 879 O O . PHE A 1 116 ? -31.578 5.297 29.063 1.00 86.44 116 PHE A O 1
ATOM 886 N N . ASN A 1 117 ? -30.974 5.956 27.008 1.00 87.56 117 ASN A N 1
ATOM 887 C CA . ASN A 1 117 ? -32.359 5.993 26.509 1.00 87.56 117 ASN A CA 1
ATOM 888 C C . ASN A 1 117 ? -32.694 4.811 25.593 1.00 87.56 117 ASN A C 1
ATOM 890 O O . ASN A 1 117 ? -33.869 4.472 25.445 1.00 87.56 117 ASN A O 1
ATOM 894 N N . ASP A 1 118 ? -31.686 4.176 24.988 1.00 88.25 118 ASP A N 1
ATOM 895 C CA . ASP A 1 118 ? -31.868 2.966 24.192 1.00 88.25 118 ASP A CA 1
ATOM 896 C C . ASP A 1 118 ? -30.658 2.031 24.290 1.00 88.25 118 ASP A C 1
ATOM 898 O O . ASP A 1 118 ? -29.506 2.432 24.118 1.00 88.25 118 ASP A O 1
ATOM 902 N N . LEU A 1 119 ? -30.951 0.761 24.557 1.00 91.88 119 LEU A N 1
ATOM 903 C CA . LEU A 1 119 ? -29.996 -0.317 24.793 1.00 91.88 119 LEU A CA 1
ATOM 904 C C . LEU A 1 119 ? -30.539 -1.601 24.166 1.00 91.88 119 LEU A C 1
ATOM 906 O O . LEU A 1 119 ? -31.738 -1.881 24.253 1.00 91.88 119 LEU A O 1
ATOM 910 N N . GLU A 1 120 ? -29.675 -2.442 23.622 1.00 93.31 120 GLU A N 1
ATOM 911 C CA . GLU A 1 120 ? -30.008 -3.815 23.251 1.00 93.31 120 GLU A CA 1
ATOM 912 C C . GLU A 1 120 ? -29.222 -4.780 24.137 1.00 93.31 120 GLU A C 1
ATOM 914 O O . GLU A 1 120 ? -28.019 -4.627 24.297 1.00 93.31 120 GLU A O 1
ATOM 919 N N . VAL A 1 121 ? -29.907 -5.753 24.743 1.00 92.88 121 VAL A N 1
ATOM 920 C CA . VAL A 1 121 ? -29.271 -6.783 25.573 1.00 92.88 121 VAL A CA 1
ATOM 921 C C . VAL A 1 121 ? -29.676 -8.143 25.034 1.00 92.88 121 VAL A C 1
ATOM 923 O O . VAL A 1 121 ? -30.869 -8.429 24.897 1.00 92.88 121 VAL A O 1
ATOM 926 N N . VAL A 1 122 ? -28.691 -8.985 24.747 1.00 93.00 122 VAL A N 1
ATOM 927 C CA . VAL A 1 122 ? -28.882 -10.373 24.304 1.00 93.00 122 VAL A CA 1
ATOM 928 C C . VAL A 1 122 ? -28.080 -11.321 25.193 1.00 93.00 122 VAL A C 1
ATOM 930 O O . VAL A 1 122 ? -27.181 -10.884 25.896 1.00 93.00 122 VAL A O 1
ATOM 933 N N . GLY A 1 123 ? -28.411 -12.614 25.193 1.00 92.75 123 GLY A N 1
ATOM 934 C CA . GLY A 1 123 ? -27.715 -13.628 25.999 1.00 92.75 123 GLY A CA 1
ATOM 935 C C . GLY A 1 123 ? -28.396 -13.957 27.330 1.00 92.75 123 GLY A C 1
ATOM 936 O O . GLY A 1 123 ? -29.520 -13.529 27.598 1.00 92.75 123 GLY A O 1
ATOM 937 N N . SER A 1 124 ? -27.734 -14.777 28.151 1.00 89.19 124 SER A N 1
ATOM 938 C CA . SER A 1 124 ? -28.303 -15.328 29.392 1.00 89.19 124 SER A CA 1
ATOM 939 C C . SER A 1 124 ? -27.396 -15.176 30.617 1.00 89.19 124 SER A C 1
ATOM 941 O O . SER A 1 124 ? -27.654 -15.821 31.628 1.00 89.19 124 SER A O 1
ATOM 943 N N . GLY A 1 125 ? -26.317 -14.393 30.521 1.00 87.94 125 GLY A N 1
ATOM 944 C CA . GLY A 1 125 ? -25.423 -14.101 31.648 1.00 87.94 125 GLY A CA 1
ATOM 945 C C . GLY A 1 125 ? -24.529 -15.260 32.081 1.00 87.94 125 GLY A C 1
ATOM 946 O O . GLY A 1 125 ? -23.994 -15.234 33.185 1.00 87.94 125 GLY A O 1
ATOM 947 N N . THR A 1 126 ? -24.350 -16.273 31.228 1.00 89.75 126 THR A N 1
ATOM 948 C CA . THR A 1 126 ? -23.467 -17.423 31.500 1.00 89.75 126 THR A CA 1
ATOM 949 C C . THR A 1 126 ? -22.144 -17.276 30.758 1.00 89.75 126 THR A C 1
ATOM 951 O O . THR A 1 126 ? -22.087 -16.592 29.744 1.00 89.75 126 THR A O 1
ATOM 954 N N . GLU A 1 127 ? -21.091 -17.968 31.193 1.00 89.06 127 GLU A N 1
ATOM 955 C CA . GLU A 1 127 ? -19.777 -17.934 30.523 1.00 89.06 127 GLU A CA 1
ATOM 956 C C . GLU A 1 127 ? -19.855 -18.298 29.024 1.00 89.06 127 GLU A C 1
ATOM 958 O O . GLU A 1 127 ? -19.136 -17.744 28.198 1.00 89.06 127 GLU A O 1
ATOM 963 N N . THR A 1 128 ? -20.773 -19.194 28.645 1.00 90.06 128 THR A N 1
ATOM 964 C CA . THR A 1 128 ? -20.981 -19.614 27.247 1.00 90.06 128 THR A CA 1
ATOM 965 C C . THR A 1 128 ? -21.951 -18.734 26.458 1.00 90.06 128 THR A C 1
ATOM 967 O O . THR A 1 128 ? -22.023 -18.851 25.237 1.00 90.06 128 THR A O 1
ATOM 970 N N . ALA A 1 129 ? -22.737 -17.906 27.144 1.00 91.06 129 ALA A N 1
ATOM 971 C CA . ALA A 1 129 ? -23.722 -17.002 26.559 1.00 91.06 129 ALA A CA 1
ATOM 972 C C . ALA A 1 129 ? -23.823 -15.744 27.442 1.00 91.06 129 ALA A C 1
ATOM 974 O O . ALA A 1 129 ? -24.815 -15.593 28.175 1.00 91.06 129 ALA A O 1
ATOM 975 N N . PRO A 1 130 ? -22.780 -14.889 27.436 1.00 94.12 130 PRO A N 1
ATOM 976 C CA . PRO A 1 130 ? -22.743 -13.687 28.257 1.00 94.12 130 PRO A CA 1
ATOM 977 C C . PRO A 1 130 ? -23.868 -12.741 27.842 1.00 94.12 130 PRO A C 1
ATOM 979 O O . PRO A 1 130 ? -24.370 -12.814 26.720 1.00 94.12 130 PRO A O 1
ATOM 982 N N . TRP A 1 131 ? -24.282 -11.858 28.745 1.00 94.44 131 TRP A N 1
ATOM 983 C CA . TRP A 1 131 ? -25.093 -10.721 28.340 1.00 94.44 131 TRP A CA 1
ATOM 984 C C . TRP A 1 131 ? -24.234 -9.777 27.511 1.00 94.44 131 TRP A C 1
ATOM 986 O O . TRP A 1 131 ? -23.254 -9.236 28.015 1.00 94.44 131 TRP A O 1
ATOM 996 N N . GLU A 1 132 ? -24.601 -9.585 26.253 1.00 93.56 132 GLU A N 1
ATOM 997 C CA . GLU A 1 132 ? -23.996 -8.579 25.387 1.00 93.56 132 GLU A CA 1
ATOM 998 C C . GLU A 1 132 ? -24.924 -7.369 25.363 1.00 93.56 132 GLU A C 1
ATOM 1000 O O . GLU A 1 132 ? -26.079 -7.467 24.942 1.00 93.56 132 GLU A O 1
ATOM 1005 N N . ILE A 1 133 ? -24.424 -6.247 25.870 1.00 93.38 133 ILE A N 1
ATOM 1006 C CA . ILE A 1 133 ? -25.141 -4.986 26.026 1.00 93.38 133 ILE A CA 1
ATOM 1007 C C . ILE A 1 133 ? -24.603 -4.031 24.964 1.00 93.38 133 ILE A C 1
ATOM 1009 O O . ILE A 1 133 ? -23.456 -3.599 25.042 1.00 93.38 133 ILE A O 1
ATOM 1013 N N . THR A 1 134 ? -25.429 -3.713 23.973 1.00 92.31 134 THR A N 1
ATOM 1014 C CA . THR A 1 134 ? -25.146 -2.724 22.928 1.00 92.31 134 THR A CA 1
ATOM 1015 C C . THR A 1 134 ? -25.815 -1.405 23.288 1.00 92.31 134 THR A C 1
ATOM 1017 O O . THR A 1 134 ? -27.030 -1.357 23.503 1.00 92.31 134 THR A O 1
ATOM 1020 N N . PHE A 1 135 ? -25.040 -0.325 23.346 1.00 90.75 135 PHE A N 1
ATOM 1021 C CA . PHE A 1 135 ? -25.540 0.999 23.707 1.00 90.75 135 PHE A CA 1
ATOM 1022 C C . PHE A 1 135 ? -25.951 1.775 22.449 1.00 90.75 135 PHE A C 1
ATOM 1024 O O . PHE A 1 135 ? -25.108 2.329 21.748 1.00 90.75 135 PHE A O 1
ATOM 1031 N N . ASN A 1 136 ? -27.255 1.826 22.157 1.00 87.00 136 ASN A N 1
ATOM 1032 C CA . ASN A 1 136 ? -27.788 2.543 20.990 1.00 87.00 136 ASN A CA 1
ATOM 1033 C C . ASN A 1 136 ? -27.887 4.062 21.228 1.00 87.00 136 ASN A C 1
ATOM 1035 O O . ASN A 1 136 ? -27.744 4.839 20.286 1.00 87.00 136 ASN A O 1
ATOM 1039 N N . ASP A 1 137 ? -28.096 4.489 22.477 1.00 85.31 137 ASP A N 1
ATOM 1040 C CA . ASP A 1 137 ? -28.047 5.885 22.934 1.00 85.31 137 ASP A CA 1
ATOM 1041 C C . ASP A 1 137 ? -27.316 5.926 24.290 1.00 85.31 137 ASP A C 1
ATOM 1043 O O . ASP A 1 137 ? -27.797 5.274 25.226 1.00 85.31 137 ASP A O 1
ATOM 1047 N N . PRO A 1 138 ? -26.146 6.592 24.428 1.00 74.69 138 PRO A N 1
ATOM 1048 C CA . PRO A 1 138 ? -25.584 7.709 23.634 1.00 74.69 138 PRO A CA 1
ATOM 1049 C C . PRO A 1 138 ? -24.943 7.373 22.270 1.00 74.69 138 PRO A C 1
ATOM 1051 O O . PRO A 1 138 ? -24.342 8.244 21.630 1.00 74.69 138 PRO A O 1
ATOM 1054 N N . GLY A 1 139 ? -25.078 6.137 21.785 1.00 78.88 139 GLY A N 1
ATOM 1055 C CA . GLY A 1 139 ? -24.659 5.729 20.445 1.00 78.88 139 GLY A CA 1
ATOM 1056 C C . GLY A 1 139 ? -23.166 5.428 20.377 1.00 78.88 139 GLY A C 1
ATOM 1057 O O . GLY A 1 139 ? -22.687 4.474 20.977 1.00 78.88 139 GLY A O 1
ATOM 1058 N N . ASN A 1 140 ? -22.403 6.231 19.635 1.00 73.44 140 ASN A N 1
ATOM 1059 C CA . ASN A 1 140 ? -21.002 5.915 19.287 1.00 73.44 140 ASN A CA 1
ATOM 1060 C C . ASN A 1 140 ? -19.991 6.638 20.179 1.00 73.44 140 ASN A C 1
ATOM 1062 O O . ASN A 1 140 ? -18.895 6.999 19.749 1.00 73.44 140 ASN A O 1
ATOM 1066 N N . THR A 1 141 ? -20.389 6.947 21.404 1.00 78.81 141 THR A N 1
ATOM 1067 C CA . THR A 1 141 ? -19.484 7.490 22.413 1.00 78.81 141 THR A CA 1
ATOM 1068 C C . THR A 1 141 ? -18.840 6.343 23.171 1.00 78.81 141 THR A C 1
ATOM 1070 O O . THR A 1 141 ? -19.553 5.437 23.588 1.00 78.81 141 THR A O 1
ATOM 1073 N N . ASP A 1 142 ? -17.532 6.419 23.388 1.00 84.56 142 ASP A N 1
ATOM 1074 C CA . ASP A 1 142 ? -16.820 5.523 24.299 1.00 84.56 142 ASP A CA 1
ATOM 1075 C C . ASP A 1 142 ? -17.377 5.714 25.716 1.00 84.56 142 ASP A C 1
ATOM 1077 O O . ASP A 1 142 ? -17.405 6.839 26.235 1.00 84.56 142 ASP A O 1
ATOM 1081 N N . LEU A 1 143 ? -17.887 4.635 26.309 1.00 85.81 143 LEU A N 1
ATOM 1082 C CA . LEU A 1 143 ? -18.482 4.654 27.642 1.00 85.81 143 LEU A CA 1
ATOM 1083 C C . LEU A 1 143 ? -17.550 3.987 28.643 1.00 85.81 143 LEU A C 1
ATOM 1085 O O . LEU A 1 143 ? -16.843 3.035 28.334 1.00 85.81 143 LEU A O 1
ATOM 1089 N N . ALA A 1 144 ? -17.569 4.483 29.880 1.00 87.75 144 ALA A N 1
ATOM 1090 C CA . ALA A 1 144 ? -16.900 3.781 30.964 1.00 87.75 144 ALA A CA 1
ATOM 1091 C C . ALA A 1 144 ? -17.497 2.371 31.120 1.00 87.75 144 ALA A C 1
ATOM 1093 O O . ALA A 1 144 ? -18.705 2.177 30.972 1.00 87.75 144 ALA A O 1
ATOM 1094 N N . GLU A 1 145 ? -16.646 1.399 31.432 1.00 89.81 145 GLU A N 1
ATOM 1095 C CA . GLU A 1 145 ? -17.084 0.033 31.704 1.00 89.81 145 GLU A CA 1
ATOM 1096 C C . GLU A 1 145 ? -18.070 0.008 32.884 1.00 89.81 145 GLU A C 1
ATOM 1098 O O . GLU A 1 145 ? -17.875 0.714 33.883 1.00 89.81 145 GLU A O 1
ATOM 1103 N N . LEU A 1 146 ? -19.142 -0.782 32.761 1.00 89.50 146 LEU A N 1
ATOM 1104 C CA . LEU A 1 146 ? -20.107 -0.972 33.842 1.00 89.50 146 LEU A CA 1
ATOM 1105 C C . LEU A 1 146 ? -19.418 -1.570 35.073 1.00 89.50 146 LEU A C 1
ATOM 1107 O O . LEU A 1 146 ? -18.728 -2.587 35.000 1.00 89.50 146 LEU A O 1
ATOM 1111 N N . THR A 1 147 ? -19.649 -0.959 36.230 1.00 90.06 147 THR A N 1
ATOM 1112 C CA . THR A 1 147 ? -19.219 -1.507 37.515 1.00 90.06 147 THR A CA 1
ATOM 1113 C C . THR A 1 147 ? -20.278 -2.465 38.046 1.00 90.06 147 THR A C 1
ATOM 1115 O O . THR A 1 147 ? -21.452 -2.375 37.691 1.00 90.06 147 THR A O 1
ATOM 1118 N N . ILE A 1 148 ? -19.883 -3.416 38.892 1.00 85.75 148 ILE A N 1
ATOM 1119 C CA . ILE A 1 148 ? -20.823 -4.357 39.513 1.00 85.75 148 ILE A CA 1
ATOM 1120 C C . ILE A 1 148 ? -20.589 -4.362 41.009 1.00 85.75 148 ILE A C 1
ATOM 1122 O O . ILE A 1 148 ? -19.446 -4.474 41.459 1.00 85.75 148 ILE A O 1
ATOM 1126 N N . ASP A 1 149 ? -21.674 -4.315 41.771 1.00 88.12 149 ASP A N 1
ATOM 1127 C CA . ASP A 1 149 ? -21.657 -4.728 43.166 1.00 88.12 149 ASP A CA 1
ATOM 1128 C C . ASP A 1 149 ? -22.291 -6.121 43.285 1.00 88.12 149 ASP A C 1
ATOM 1130 O O . ASP A 1 149 ? -23.502 -6.326 43.178 1.00 88.12 149 ASP A O 1
ATOM 1134 N N . GLY A 1 150 ? -21.406 -7.106 43.441 1.00 82.94 150 GLY A N 1
ATOM 1135 C CA . GLY A 1 150 ? -21.735 -8.516 43.606 1.00 82.94 150 GLY A CA 1
ATOM 1136 C C . GLY A 1 150 ? -21.714 -8.983 45.061 1.00 82.94 150 GLY A C 1
ATOM 1137 O O . GLY A 1 150 ? -21.673 -10.188 45.290 1.00 82.94 150 GLY A O 1
ATOM 1138 N N . ALA A 1 151 ? -21.715 -8.089 46.060 1.00 86.31 151 ALA A N 1
ATOM 1139 C CA . ALA A 1 151 ? -21.577 -8.478 47.470 1.00 86.31 151 ALA A CA 1
ATOM 1140 C C . ALA A 1 151 ? -22.679 -9.438 47.967 1.00 86.31 151 ALA A C 1
ATOM 1142 O O . ALA A 1 151 ? -22.477 -10.165 48.940 1.00 86.31 151 ALA A O 1
ATOM 1143 N N . ALA A 1 152 ? -23.837 -9.451 47.300 1.00 89.38 152 ALA A N 1
ATOM 1144 C CA . ALA A 1 152 ? -24.962 -10.338 47.591 1.00 89.38 152 ALA A CA 1
ATOM 1145 C C . ALA A 1 152 ? -24.998 -11.618 46.725 1.00 89.38 152 ALA A C 1
ATOM 1147 O O . ALA A 1 152 ? -25.969 -12.375 46.804 1.00 89.38 152 ALA A O 1
ATOM 1148 N N . LEU A 1 153 ? -23.968 -11.880 45.910 1.00 89.62 153 LEU A N 1
ATOM 1149 C CA . LEU A 1 153 ? -23.836 -13.114 45.134 1.00 89.62 153 LEU A CA 1
ATOM 1150 C C . LEU A 1 153 ? -23.347 -14.277 46.002 1.00 89.62 153 LEU A C 1
ATOM 1152 O O . LEU A 1 153 ? -22.592 -14.117 46.961 1.00 89.62 153 LEU A O 1
ATOM 1156 N N . THR A 1 154 ? -23.771 -15.484 45.639 1.00 91.75 154 THR A N 1
ATOM 1157 C CA . THR A 1 154 ? -23.388 -16.725 46.315 1.00 91.75 154 THR A CA 1
ATOM 1158 C C . THR A 1 154 ? -22.833 -17.739 45.322 1.00 91.75 154 THR A C 1
ATOM 1160 O O . THR A 1 154 ? -23.356 -17.930 44.224 1.00 91.75 154 THR A O 1
ATOM 1163 N N . GLY A 1 155 ? -21.753 -18.412 45.720 1.00 87.19 155 GLY A N 1
ATOM 1164 C CA . GLY A 1 155 ? -21.182 -19.529 44.967 1.00 87.19 155 GLY A CA 1
ATOM 1165 C C . GLY A 1 155 ? -20.520 -19.171 43.632 1.00 87.19 155 GLY A C 1
ATOM 1166 O O . GLY A 1 155 ? -20.368 -20.071 42.816 1.00 87.19 155 GLY A O 1
ATOM 1167 N N . GLY A 1 156 ? -20.128 -17.912 43.408 1.00 87.19 156 GLY A N 1
ATOM 1168 C CA . GLY A 1 156 ? -19.375 -17.490 42.221 1.00 87.19 156 GLY A CA 1
ATOM 1169 C C . GLY A 1 156 ? -19.105 -15.984 42.178 1.00 87.19 156 GLY A C 1
ATOM 1170 O O . GLY A 1 156 ? -19.395 -15.274 43.142 1.00 87.19 156 GLY A O 1
ATOM 1171 N N . GLU A 1 157 ? -18.548 -15.519 41.060 1.00 87.94 157 GLU A N 1
ATOM 1172 C CA . GLU A 1 157 ? -18.168 -14.120 40.809 1.00 87.94 157 GLU A CA 1
ATOM 1173 C C . GLU A 1 157 ? -18.899 -13.553 39.578 1.00 87.94 157 GLU A C 1
ATOM 1175 O O . GLU A 1 157 ? -19.627 -14.265 38.874 1.00 87.94 157 GLU A O 1
ATOM 1180 N N . PHE A 1 158 ? -18.719 -12.257 39.326 1.00 90.06 158 PHE A N 1
ATOM 1181 C CA . PHE A 1 158 ? -19.230 -11.557 38.152 1.00 90.06 158 PHE A CA 1
ATOM 1182 C C . PHE A 1 158 ? -18.081 -10.965 37.341 1.00 90.06 158 PHE A C 1
ATOM 1184 O O . PHE A 1 158 ? -17.131 -10.438 37.917 1.00 90.06 158 PHE A O 1
ATOM 1191 N N . TYR A 1 159 ? -18.200 -11.006 36.019 1.00 89.88 159 TYR A N 1
ATOM 1192 C CA . TYR A 1 159 ? -17.202 -10.503 35.086 1.00 89.88 159 TYR A CA 1
ATOM 1193 C C . TYR A 1 159 ? -17.860 -9.549 34.091 1.00 89.88 159 TYR A C 1
ATOM 1195 O O . TYR A 1 159 ? -18.902 -9.876 33.521 1.00 89.88 159 TYR A O 1
ATOM 1203 N N . VAL A 1 160 ? -17.233 -8.393 33.869 1.00 92.56 160 VAL A N 1
ATOM 1204 C CA . VAL A 1 160 ? -17.568 -7.452 32.790 1.00 92.56 160 VAL A CA 1
ATOM 1205 C C . VAL A 1 160 ? -16.323 -7.190 31.967 1.00 92.56 160 VAL A C 1
ATOM 1207 O O . VAL A 1 160 ? -15.211 -7.208 32.495 1.00 92.56 160 VAL A O 1
ATOM 1210 N N . ALA A 1 161 ? -16.523 -7.015 30.667 1.00 89.56 161 ALA A N 1
ATOM 1211 C CA . ALA A 1 161 ? -15.485 -6.584 29.748 1.00 89.56 161 ALA A CA 1
ATOM 1212 C C . ALA A 1 161 ? -16.094 -5.792 28.589 1.00 89.56 161 ALA A C 1
ATOM 1214 O O . ALA A 1 161 ? -17.084 -6.233 27.995 1.00 89.56 161 ALA A O 1
ATOM 1215 N N . THR A 1 162 ? -15.462 -4.691 28.188 1.00 90.00 162 THR A N 1
ATOM 1216 C CA . THR A 1 162 ? -15.770 -4.035 26.908 1.00 90.00 162 THR A CA 1
ATOM 1217 C C . THR A 1 162 ? -15.357 -4.916 25.721 1.00 90.00 162 THR A C 1
ATOM 1219 O O . THR A 1 162 ? -14.182 -5.238 25.539 1.00 90.00 162 THR A O 1
ATOM 1222 N N . LEU A 1 163 ? -16.334 -5.312 24.895 1.00 86.12 163 LEU A N 1
ATOM 1223 C CA . LEU A 1 163 ? -16.120 -6.057 23.646 1.00 86.12 163 LEU A CA 1
ATOM 1224 C C . LEU A 1 163 ? -15.794 -5.117 22.479 1.00 86.12 163 LEU A C 1
ATOM 1226 O O . LEU A 1 163 ? -15.009 -5.471 21.597 1.00 86.12 163 LEU A O 1
ATOM 1230 N N . SER A 1 164 ? -16.412 -3.935 22.450 1.00 86.25 164 SER A N 1
ATOM 123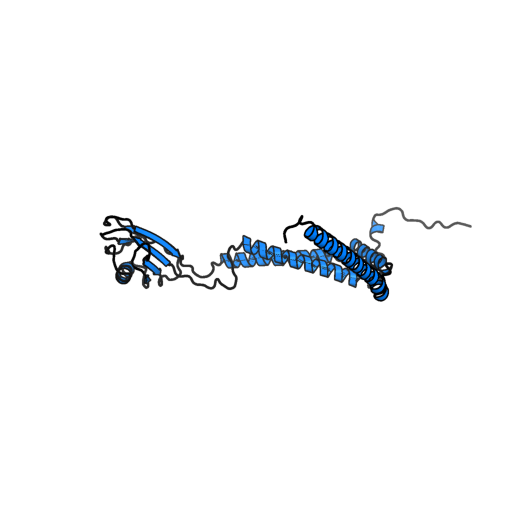1 C CA . SER A 1 164 ? -16.192 -2.929 21.415 1.00 86.25 164 SER A CA 1
ATOM 1232 C C . SER A 1 164 ? -16.413 -1.528 21.963 1.00 86.25 164 SER A C 1
ATOM 1234 O O . SER A 1 164 ? -17.467 -1.264 22.532 1.00 86.25 164 SER A O 1
ATOM 1236 N N . ASN A 1 165 ? -15.443 -0.638 21.754 1.00 83.75 165 ASN A N 1
ATOM 1237 C CA . ASN A 1 165 ? -15.562 0.755 22.165 1.00 83.75 165 ASN A CA 1
ATOM 1238 C C . ASN A 1 165 ? -16.372 1.561 21.139 1.00 83.75 165 ASN A C 1
ATOM 1240 O O . ASN A 1 165 ? -16.108 1.494 19.930 1.00 83.75 165 ASN A O 1
ATOM 1244 N N . GLY A 1 166 ? -17.313 2.367 21.623 1.00 76.94 166 GLY A N 1
ATOM 1245 C CA . GLY A 1 166 ? -18.065 3.321 20.823 1.00 76.94 166 GLY A CA 1
ATOM 1246 C C . GLY A 1 166 ? -17.128 4.362 20.215 1.00 76.94 166 GLY A C 1
ATOM 1247 O O . GLY A 1 166 ? -16.365 5.018 20.921 1.00 76.94 166 GLY A O 1
ATOM 1248 N N . THR A 1 167 ? -17.163 4.534 18.891 1.00 71.44 167 THR A N 1
ATOM 1249 C CA . THR A 1 167 ? -16.302 5.519 18.214 1.00 71.44 167 THR A CA 1
ATOM 1250 C C . THR A 1 167 ? -17.084 6.400 17.246 1.00 71.44 167 THR A C 1
ATOM 1252 O O . THR A 1 167 ? -17.747 5.934 16.315 1.00 71.44 167 THR A O 1
ATOM 1255 N N . ASN A 1 168 ? -16.979 7.717 17.438 1.00 60.34 168 ASN A N 1
ATOM 1256 C CA . ASN A 1 168 ? -17.452 8.699 16.471 1.00 60.34 168 ASN A CA 1
ATOM 1257 C C . ASN A 1 168 ? -16.381 8.890 15.385 1.00 60.34 168 ASN A C 1
ATOM 1259 O O . ASN A 1 168 ? -15.193 8.954 15.681 1.00 60.34 168 ASN A O 1
ATOM 1263 N N . LEU A 1 169 ? -16.827 8.955 14.129 1.00 57.12 169 LEU A N 1
ATOM 1264 C CA . LEU A 1 169 ? -16.033 9.059 12.898 1.00 57.12 169 LEU A CA 1
ATOM 1265 C C . LEU A 1 169 ? -14.690 9.799 13.062 1.00 57.12 169 LEU A C 1
ATOM 1267 O O . LEU A 1 169 ? -14.693 10.979 13.396 1.00 57.12 169 LEU A O 1
ATOM 1271 N N . VAL A 1 170 ? -13.592 9.105 12.728 1.00 60.91 170 VAL A N 1
ATOM 1272 C CA . VAL A 1 170 ? -12.260 9.622 12.344 1.00 60.91 170 VAL A CA 1
ATOM 1273 C C . VAL A 1 170 ? -11.921 10.978 12.978 1.00 60.91 170 VAL A C 1
ATOM 1275 O O . VAL A 1 170 ? -12.225 12.036 12.419 1.00 60.91 170 VAL A O 1
ATOM 1278 N N . GLU A 1 171 ? -11.252 10.958 14.130 1.00 59.56 171 GLU A N 1
ATOM 1279 C CA . GLU A 1 171 ? -10.742 12.175 14.756 1.00 59.56 171 GLU A CA 1
ATOM 1280 C C . GLU A 1 171 ? -9.873 12.964 13.756 1.00 59.56 171 GLU A C 1
ATOM 1282 O O . GLU A 1 171 ? -9.096 12.390 12.991 1.00 59.56 171 GLU A O 1
ATOM 1287 N N . ALA A 1 172 ? -9.968 14.301 13.751 1.00 53.78 172 ALA A N 1
ATOM 1288 C CA . ALA A 1 172 ? -9.254 15.170 12.802 1.00 53.78 172 ALA A CA 1
ATOM 1289 C C . ALA A 1 172 ? -7.739 14.863 12.703 1.00 53.78 172 ALA A C 1
ATOM 1291 O O . ALA A 1 172 ? -7.121 15.083 11.660 1.00 53.78 172 ALA A O 1
ATOM 1292 N N . THR A 1 173 ? -7.156 14.299 13.766 1.00 60.44 173 THR A N 1
ATOM 1293 C CA . THR A 1 173 ? -5.781 13.784 13.841 1.00 60.44 173 THR A CA 1
ATOM 1294 C C . THR A 1 173 ? -5.431 12.751 12.753 1.00 60.44 173 THR A C 1
ATOM 1296 O O . THR A 1 173 ? -4.350 12.830 12.161 1.00 60.44 173 THR A O 1
ATOM 1299 N N . ASP A 1 174 ? -6.349 11.853 12.387 1.00 62.50 174 ASP A N 1
ATOM 1300 C CA . ASP A 1 174 ? -6.117 10.810 11.375 1.00 62.50 174 ASP A CA 1
ATOM 1301 C C . ASP A 1 174 ? -6.088 11.388 9.957 1.00 62.50 174 ASP A C 1
ATOM 1303 O O . ASP A 1 174 ? -5.299 10.967 9.098 1.00 62.50 174 ASP A O 1
ATOM 1307 N N . PHE A 1 175 ? -6.900 12.421 9.716 1.00 65.12 175 PHE A N 1
ATOM 1308 C CA . PHE A 1 175 ? -6.894 13.170 8.464 1.00 65.12 175 PHE A CA 1
ATOM 1309 C C . PHE A 1 175 ? -5.573 13.930 8.274 1.00 65.12 175 PHE A C 1
ATOM 1311 O O . PHE A 1 175 ? -4.952 13.832 7.210 1.00 65.12 175 PHE A O 1
ATOM 1318 N N . TYR A 1 176 ? -5.091 14.636 9.307 1.00 66.44 176 TYR A N 1
ATOM 1319 C CA . TYR A 1 176 ? -3.801 15.339 9.254 1.00 66.44 176 TYR A CA 1
ATOM 1320 C C . TYR A 1 176 ? -2.627 14.376 9.055 1.00 66.44 176 TYR A C 1
ATOM 1322 O O . TYR A 1 176 ? -1.736 14.647 8.248 1.00 66.44 176 TYR A O 1
ATOM 1330 N N . SER A 1 177 ? -2.648 13.232 9.735 1.00 69.06 177 SER A N 1
ATOM 1331 C CA . SER A 1 177 ? -1.614 12.198 9.637 1.00 69.06 177 SER A CA 1
ATOM 1332 C C . SER A 1 177 ? -1.555 11.568 8.239 1.00 69.06 177 SER A C 1
ATOM 1334 O O . SER A 1 177 ? -0.473 11.373 7.675 1.00 69.06 177 SER A O 1
ATOM 1336 N N . SER A 1 178 ? -2.717 11.349 7.617 1.00 69.50 178 SER A N 1
ATOM 1337 C CA . SER A 1 178 ? -2.828 10.865 6.235 1.00 69.50 178 SER A CA 1
ATOM 1338 C C . SER A 1 178 ? -2.320 11.892 5.216 1.00 69.50 178 SER A C 1
ATOM 1340 O O . SER A 1 178 ? -1.558 11.551 4.304 1.00 69.50 178 SER A O 1
ATOM 1342 N N . LEU A 1 179 ? -2.680 13.167 5.395 1.00 76.38 179 LEU A N 1
ATOM 1343 C CA . LEU A 1 179 ? -2.204 14.267 4.555 1.00 76.38 179 LEU A CA 1
ATOM 1344 C C . LEU A 1 179 ? -0.686 14.457 4.680 1.00 76.38 179 LEU A C 1
ATOM 1346 O O . LEU A 1 179 ? -0.011 14.725 3.687 1.00 76.38 179 LEU A O 1
ATOM 1350 N N . LEU A 1 180 ? -0.136 14.271 5.880 1.00 82.56 180 LEU A N 1
ATOM 1351 C CA . LEU A 1 180 ? 1.296 14.353 6.143 1.00 82.56 180 LEU A CA 1
ATOM 1352 C C . LEU A 1 180 ? 2.066 13.213 5.459 1.00 82.56 180 LEU A C 1
ATOM 1354 O O . LEU A 1 180 ? 3.050 13.480 4.769 1.00 82.56 180 LEU A O 1
ATOM 1358 N N . ALA A 1 181 ? 1.604 11.963 5.563 1.00 79.88 181 ALA A N 1
ATOM 1359 C CA . ALA A 1 181 ? 2.230 10.830 4.872 1.00 79.88 181 ALA A CA 1
ATOM 1360 C C . ALA A 1 181 ? 2.196 10.998 3.340 1.00 79.88 181 ALA A C 1
ATOM 1362 O O . ALA A 1 181 ? 3.207 10.787 2.661 1.00 79.88 181 ALA A O 1
ATOM 1363 N N . PHE A 1 182 ? 1.058 11.440 2.794 1.00 83.56 182 PHE A N 1
ATOM 1364 C CA . PHE A 1 182 ? 0.931 11.766 1.372 1.00 83.56 182 PHE A CA 1
ATOM 1365 C C . PHE A 1 182 ? 1.847 12.931 0.968 1.00 83.56 182 PHE A C 1
ATOM 1367 O O . PHE A 1 182 ? 2.555 12.850 -0.038 1.00 83.56 182 PHE A O 1
ATOM 1374 N N . GLY A 1 183 ? 1.900 13.988 1.780 1.00 87.94 183 GLY A N 1
ATOM 1375 C CA . GLY A 1 183 ? 2.753 15.153 1.560 1.00 87.94 183 GLY A CA 1
ATOM 1376 C C . GLY A 1 183 ? 4.246 14.814 1.556 1.00 87.94 183 GLY A C 1
ATOM 1377 O O . GLY A 1 183 ? 4.988 15.302 0.700 1.00 87.94 183 GLY A O 1
ATOM 1378 N N . ILE A 1 184 ? 4.703 13.928 2.447 1.00 88.19 184 ILE A N 1
ATOM 1379 C CA . ILE A 1 184 ? 6.096 13.450 2.471 1.00 88.19 184 ILE A CA 1
ATOM 1380 C C . ILE A 1 184 ? 6.407 12.619 1.217 1.00 88.19 184 ILE A C 1
ATOM 1382 O O . ILE A 1 184 ? 7.452 12.811 0.587 1.00 88.19 184 ILE A O 1
ATOM 1386 N N . GLY A 1 185 ? 5.493 11.735 0.805 1.00 88.62 185 GLY A N 1
ATOM 1387 C CA . GLY A 1 185 ? 5.642 10.959 -0.429 1.00 88.62 185 GLY A CA 1
ATOM 1388 C C . GLY A 1 185 ? 5.759 11.860 -1.663 1.00 88.62 185 GLY A C 1
ATOM 1389 O O . GLY A 1 185 ? 6.718 11.746 -2.437 1.00 88.62 185 GLY A O 1
ATOM 1390 N N . LEU A 1 186 ? 4.832 12.810 -1.803 1.00 90.06 186 LEU A N 1
ATOM 1391 C CA . LEU A 1 186 ? 4.780 13.748 -2.922 1.00 90.06 186 LEU A CA 1
ATOM 1392 C C . LEU A 1 186 ? 5.999 14.678 -2.960 1.00 90.06 186 LEU A C 1
ATOM 1394 O O . LEU A 1 186 ? 6.601 14.860 -4.017 1.00 90.06 186 LEU A O 1
ATOM 1398 N N . SER A 1 187 ? 6.400 15.241 -1.820 1.00 91.75 187 SER A N 1
ATOM 1399 C CA . SER A 1 187 ? 7.582 16.110 -1.743 1.00 91.75 187 SER A CA 1
ATOM 1400 C C . SER A 1 187 ? 8.864 15.361 -2.109 1.00 91.75 187 SER A C 1
ATOM 1402 O O . SER A 1 187 ? 9.664 15.876 -2.890 1.00 91.75 187 SER A O 1
ATOM 1404 N N . THR A 1 188 ? 9.025 14.118 -1.645 1.00 91.88 188 THR A N 1
ATOM 1405 C CA . THR A 1 188 ? 10.161 13.262 -2.018 1.00 91.88 188 THR A CA 1
ATOM 1406 C C . THR A 1 188 ? 10.174 12.973 -3.520 1.00 91.88 188 THR A C 1
ATOM 1408 O O . THR A 1 188 ? 11.232 13.029 -4.149 1.00 91.88 188 THR A O 1
ATOM 1411 N N . PHE A 1 189 ? 9.006 12.721 -4.123 1.00 93.00 189 PHE A N 1
ATOM 1412 C CA . PHE A 1 189 ? 8.894 12.520 -5.567 1.00 93.00 189 PHE A CA 1
ATOM 1413 C C . PHE A 1 189 ? 9.307 13.772 -6.348 1.00 93.00 189 PHE A C 1
ATOM 1415 O O . PHE A 1 189 ? 10.173 13.697 -7.220 1.00 93.00 189 PHE A O 1
ATOM 1422 N N . LEU A 1 190 ? 8.735 14.931 -6.013 1.00 94.38 190 LEU A N 1
ATOM 1423 C CA . LEU A 1 190 ? 9.020 16.191 -6.701 1.00 94.38 190 LEU A CA 1
ATOM 1424 C C . LEU A 1 190 ? 10.491 16.594 -6.566 1.00 94.38 190 LEU A C 1
ATOM 1426 O O . LEU A 1 190 ? 11.123 16.963 -7.558 1.00 94.38 190 LEU A O 1
ATOM 1430 N N . LEU A 1 191 ? 11.057 16.471 -5.362 1.00 95.38 191 LEU A N 1
ATOM 1431 C CA . LEU A 1 191 ? 12.469 16.743 -5.111 1.00 95.38 191 LEU A CA 1
ATOM 1432 C C . LEU A 1 191 ? 13.361 15.791 -5.914 1.00 95.38 191 LEU A C 1
ATOM 1434 O O . LEU A 1 191 ? 14.313 16.232 -6.557 1.00 95.38 191 LEU A O 1
ATOM 1438 N N . GLY A 1 192 ? 13.037 14.497 -5.926 1.00 92.88 192 GLY A N 1
ATOM 1439 C CA . GLY A 1 192 ? 13.781 13.505 -6.689 1.00 92.88 192 GLY A CA 1
ATOM 1440 C C . GLY A 1 192 ? 13.745 13.785 -8.193 1.00 92.88 192 GLY A C 1
ATOM 1441 O O . GLY A 1 192 ? 14.792 13.795 -8.842 1.00 92.88 192 GLY A O 1
ATOM 1442 N N . VAL A 1 193 ? 12.570 14.080 -8.754 1.00 94.12 193 VAL A N 1
ATOM 1443 C CA . VAL A 1 193 ? 12.422 14.431 -10.176 1.00 94.12 193 VAL A CA 1
ATOM 1444 C C . VAL A 1 193 ? 13.206 15.702 -10.511 1.00 94.12 193 VAL A C 1
ATOM 1446 O O . VAL A 1 193 ? 13.905 15.743 -11.526 1.00 94.12 193 VAL A O 1
ATOM 1449 N N . PHE A 1 194 ? 13.164 16.715 -9.644 1.00 93.38 194 PHE A N 1
ATOM 1450 C CA . PHE A 1 194 ? 13.948 17.938 -9.806 1.00 93.38 194 PHE A CA 1
ATOM 1451 C C . PHE A 1 194 ? 15.460 17.664 -9.798 1.00 93.38 194 PHE A C 1
ATOM 1453 O O . PHE A 1 194 ? 16.176 18.125 -10.689 1.00 93.38 194 PHE A O 1
ATOM 1460 N N . ILE A 1 195 ? 15.955 16.882 -8.835 1.00 91.81 195 ILE A N 1
ATOM 1461 C CA . ILE A 1 195 ? 17.373 16.506 -8.745 1.00 91.81 195 ILE A CA 1
ATOM 1462 C C . ILE A 1 195 ? 17.792 15.701 -9.980 1.00 91.81 195 ILE A C 1
ATOM 1464 O O . ILE A 1 195 ? 18.809 16.019 -10.596 1.00 91.81 195 ILE A O 1
ATOM 1468 N N . SER A 1 196 ? 16.992 14.715 -10.389 1.00 90.88 196 SER A N 1
ATOM 1469 C CA . SER A 1 196 ? 17.223 13.915 -11.598 1.00 90.88 196 SER A CA 1
ATOM 1470 C C . SER A 1 196 ? 17.345 14.800 -12.841 1.00 90.88 196 SER A C 1
ATOM 1472 O O . SER A 1 196 ? 18.326 14.711 -13.583 1.00 90.88 196 SER A O 1
ATOM 1474 N N . TYR A 1 197 ? 16.412 15.740 -13.021 1.00 89.69 197 TYR A N 1
ATOM 1475 C CA . TYR A 1 197 ? 16.460 16.713 -14.110 1.00 89.69 197 TYR A CA 1
ATOM 1476 C C . TYR A 1 197 ? 17.752 17.545 -14.084 1.00 89.69 197 TYR A C 1
ATOM 1478 O O . TYR A 1 197 ? 18.343 17.816 -15.132 1.00 89.69 197 TYR A O 1
ATOM 1486 N N . ARG A 1 198 ? 18.222 17.949 -12.897 1.00 88.12 198 ARG A N 1
ATOM 1487 C CA . ARG A 1 198 ? 19.455 18.740 -12.746 1.00 88.12 198 ARG A CA 1
ATOM 1488 C C . ARG A 1 198 ? 20.712 17.923 -13.037 1.00 88.12 198 ARG A C 1
ATOM 1490 O O . ARG A 1 198 ? 21.611 18.454 -13.683 1.00 88.12 198 ARG A O 1
ATOM 1497 N N . ILE A 1 199 ? 20.767 16.661 -12.612 1.00 86.56 199 ILE A N 1
ATOM 1498 C CA . ILE A 1 199 ? 21.904 15.762 -12.864 1.00 86.56 199 ILE A CA 1
ATOM 1499 C C . ILE A 1 199 ? 22.026 15.455 -14.358 1.00 86.56 199 ILE A C 1
ATOM 1501 O O . ILE A 1 199 ? 23.105 15.611 -14.927 1.00 86.56 199 ILE A O 1
ATOM 1505 N N . VAL A 1 200 ? 20.924 15.080 -15.017 1.00 86.38 200 VAL A N 1
ATOM 1506 C CA . VAL A 1 200 ? 20.932 14.719 -16.446 1.00 86.38 200 VAL A CA 1
ATOM 1507 C C . VAL A 1 200 ? 21.317 15.904 -17.335 1.00 86.38 200 VAL A C 1
ATOM 1509 O O . VAL A 1 200 ? 21.991 15.731 -18.351 1.00 86.38 200 VAL A O 1
ATOM 1512 N N . ASN A 1 201 ? 20.933 17.119 -16.939 1.00 83.38 201 ASN A N 1
ATOM 1513 C CA . ASN A 1 201 ? 21.261 18.344 -17.668 1.00 83.38 201 ASN A CA 1
ATOM 1514 C C . ASN A 1 201 ? 22.582 18.997 -17.233 1.00 83.38 201 ASN A C 1
ATOM 1516 O O . ASN A 1 201 ? 22.913 20.082 -17.716 1.00 83.38 201 ASN A O 1
ATOM 1520 N N . LEU A 1 202 ? 23.350 18.371 -16.336 1.00 84.12 202 LEU A N 1
ATOM 1521 C CA . LEU A 1 202 ? 24.668 18.864 -15.953 1.00 84.12 202 LEU A CA 1
ATOM 1522 C C . LEU A 1 202 ? 25.645 18.667 -17.127 1.00 84.12 202 LEU A C 1
ATOM 1524 O O . LEU A 1 202 ? 25.731 17.550 -17.643 1.00 84.12 202 LEU A O 1
ATOM 1528 N N . PRO A 1 203 ? 26.435 19.686 -17.526 1.00 82.31 203 PRO A N 1
ATOM 1529 C CA . PRO A 1 203 ? 27.276 19.612 -18.726 1.00 82.31 203 PRO A CA 1
ATOM 1530 C C . PRO A 1 203 ? 28.219 18.400 -18.718 1.00 82.31 203 PRO A C 1
ATOM 1532 O O . PRO A 1 203 ? 28.285 17.665 -19.693 1.00 82.31 203 PRO A O 1
ATOM 1535 N N . ARG A 1 204 ? 28.846 18.102 -17.574 1.00 81.50 204 ARG A N 1
ATOM 1536 C CA . ARG A 1 204 ? 29.777 16.968 -17.434 1.00 81.50 204 ARG A CA 1
ATOM 1537 C C . ARG A 1 204 ? 29.123 15.602 -17.661 1.00 81.50 204 ARG A C 1
ATOM 1539 O O . ARG A 1 204 ? 29.718 14.729 -18.280 1.00 81.50 204 ARG A O 1
ATOM 1546 N N . PHE A 1 205 ? 27.917 15.403 -17.134 1.00 80.94 205 PHE A N 1
ATOM 1547 C CA . PHE A 1 205 ? 27.210 14.128 -17.263 1.00 80.94 205 PHE A CA 1
ATOM 1548 C C . PHE A 1 205 ? 26.597 13.976 -18.657 1.00 80.94 205 PHE A C 1
ATOM 1550 O O . PHE A 1 205 ? 26.630 12.899 -19.247 1.00 80.94 205 PHE A O 1
ATOM 1557 N N . ALA A 1 206 ? 26.107 15.080 -19.219 1.00 83.06 206 ALA A N 1
ATOM 1558 C CA . ALA A 1 206 ? 25.629 15.131 -20.588 1.00 83.06 206 ALA A CA 1
ATOM 1559 C C . ALA A 1 206 ? 26.725 14.745 -21.599 1.00 83.06 206 ALA A C 1
ATOM 1561 O O . ALA A 1 206 ? 26.439 13.988 -22.527 1.00 83.06 206 ALA A O 1
ATOM 1562 N N . ASP A 1 207 ? 27.960 15.212 -21.399 1.00 83.56 207 ASP A N 1
ATOM 1563 C CA . ASP A 1 207 ? 29.110 14.851 -22.237 1.00 83.56 207 ASP A CA 1
ATOM 1564 C C . ASP A 1 207 ? 29.466 13.360 -22.110 1.00 83.56 207 ASP A C 1
ATOM 1566 O O . ASP A 1 207 ? 29.745 12.701 -23.113 1.00 83.56 207 ASP A O 1
ATOM 1570 N N . PHE A 1 208 ? 29.377 12.796 -20.899 1.00 88.19 208 PHE A N 1
ATOM 1571 C CA . PHE A 1 208 ? 29.551 11.359 -20.676 1.00 88.19 208 PHE A CA 1
ATOM 1572 C C . PHE A 1 208 ? 28.502 10.536 -21.433 1.00 88.19 208 PHE A C 1
ATOM 1574 O O . PHE A 1 208 ? 28.870 9.639 -22.190 1.00 88.19 208 PHE A O 1
ATOM 1581 N N . LEU A 1 209 ? 27.213 10.871 -21.301 1.00 86.38 209 LEU A N 1
ATOM 1582 C CA . LEU A 1 209 ? 26.135 10.166 -22.004 1.00 86.38 209 LEU A CA 1
ATOM 1583 C C . LEU A 1 209 ? 26.324 10.199 -23.524 1.00 86.38 209 LEU A C 1
ATOM 1585 O O . LEU A 1 209 ? 26.113 9.194 -24.195 1.00 86.38 209 LEU A O 1
ATOM 1589 N N . ILE A 1 210 ? 26.768 11.336 -24.060 1.00 83.38 210 ILE A N 1
ATOM 1590 C CA . ILE A 1 210 ? 27.092 11.465 -25.481 1.00 83.38 210 ILE A CA 1
ATOM 1591 C C . ILE A 1 210 ? 28.279 10.576 -25.861 1.00 83.38 210 ILE A C 1
ATOM 1593 O O . ILE A 1 210 ? 28.242 9.936 -26.910 1.00 83.38 210 ILE A O 1
ATOM 1597 N N . SER A 1 211 ? 29.335 10.528 -25.042 1.00 87.88 211 SER A N 1
ATOM 1598 C CA . SER A 1 211 ? 30.483 9.659 -25.322 1.00 87.88 211 SER A CA 1
ATOM 1599 C C . SER A 1 211 ? 30.095 8.181 -25.322 1.00 87.88 211 SER A C 1
ATOM 1601 O O . SER A 1 211 ? 30.545 7.449 -26.195 1.00 87.88 211 SER A O 1
ATOM 1603 N N . VAL A 1 212 ? 29.207 7.761 -24.412 1.00 88.06 212 VAL A N 1
ATOM 1604 C CA . VAL A 1 212 ? 28.693 6.388 -24.351 1.00 88.06 212 VAL A CA 1
ATOM 1605 C C . VAL A 1 212 ? 27.837 6.085 -25.574 1.00 88.06 212 VAL A C 1
ATOM 1607 O O . VAL A 1 212 ? 28.013 5.039 -26.183 1.00 88.06 212 VAL A O 1
ATOM 1610 N N . GLU A 1 213 ? 26.960 7.001 -25.986 1.00 87.31 213 GLU A N 1
ATOM 1611 C CA . GLU A 1 213 ? 26.177 6.852 -27.219 1.00 87.31 213 GLU A CA 1
ATOM 1612 C C . GLU A 1 213 ? 27.087 6.728 -28.450 1.00 87.31 213 GLU A C 1
ATOM 1614 O O . GLU A 1 213 ? 26.891 5.855 -29.295 1.00 87.31 213 GLU A O 1
ATOM 1619 N N . ALA A 1 214 ? 28.123 7.565 -28.541 1.00 85.69 214 ALA A N 1
ATOM 1620 C CA . ALA A 1 214 ? 29.104 7.498 -29.617 1.00 85.69 214 ALA A CA 1
ATOM 1621 C C . ALA A 1 214 ? 29.929 6.202 -29.580 1.00 85.69 214 ALA A C 1
ATOM 1623 O O . ALA A 1 214 ? 30.278 5.685 -30.638 1.00 85.69 214 ALA A O 1
ATOM 1624 N N . GLU A 1 215 ? 30.227 5.673 -28.393 1.00 91.69 215 GLU A N 1
ATOM 1625 C CA . GLU A 1 215 ? 30.926 4.399 -28.225 1.00 91.69 215 GLU A CA 1
ATOM 1626 C C . GLU A 1 215 ? 30.028 3.217 -28.602 1.00 91.69 215 GLU A C 1
ATOM 1628 O O . GLU A 1 215 ? 30.448 2.331 -29.339 1.00 91.69 215 GLU A O 1
ATOM 1633 N N . MET A 1 216 ? 28.756 3.249 -28.198 1.00 87.81 216 MET A N 1
ATOM 1634 C CA . MET A 1 216 ? 27.766 2.235 -28.557 1.00 87.81 216 MET A CA 1
ATOM 1635 C C . MET A 1 216 ? 27.478 2.197 -30.058 1.00 87.81 216 MET A C 1
ATOM 1637 O O . MET A 1 216 ? 27.305 1.114 -30.606 1.00 87.81 216 MET A O 1
ATOM 1641 N N . ASN A 1 217 ? 27.486 3.341 -30.747 1.00 85.25 217 ASN A N 1
ATOM 1642 C CA . ASN A 1 217 ? 27.315 3.391 -32.204 1.00 85.25 217 ASN A CA 1
ATOM 1643 C C . ASN A 1 217 ? 28.452 2.700 -32.977 1.00 85.25 217 ASN A C 1
ATOM 1645 O O . ASN A 1 217 ? 28.276 2.368 -34.147 1.00 85.25 217 ASN A O 1
ATOM 1649 N N . LYS A 1 218 ? 29.614 2.483 -32.348 1.00 87.81 218 LYS A N 1
ATOM 1650 C CA . LYS A 1 218 ? 30.717 1.714 -32.943 1.00 87.81 218 LYS A CA 1
ATOM 1651 C C . LYS A 1 218 ? 30.520 0.207 -32.787 1.00 87.81 218 LYS A C 1
ATOM 1653 O O . LYS A 1 218 ? 31.172 -0.559 -33.491 1.00 87.81 218 LYS A O 1
ATOM 1658 N N . VAL A 1 219 ? 29.653 -0.224 -31.869 1.00 89.06 219 VAL A N 1
ATOM 1659 C CA . VAL A 1 219 ? 29.385 -1.641 -31.621 1.00 89.06 219 VAL A CA 1
ATOM 1660 C C . VAL A 1 219 ? 28.503 -2.174 -32.743 1.00 89.06 219 VAL A C 1
ATOM 1662 O O . VAL A 1 219 ? 27.307 -1.894 -32.817 1.00 89.06 219 VAL A O 1
ATOM 1665 N N . SER A 1 220 ? 29.100 -2.964 -33.629 1.00 86.81 220 SER A N 1
ATOM 1666 C CA . SER A 1 220 ? 28.373 -3.721 -34.641 1.00 86.81 220 SER A CA 1
ATOM 1667 C C . SER A 1 220 ? 27.661 -4.901 -33.976 1.00 86.81 220 SER A C 1
ATOM 1669 O O . SER A 1 220 ? 28.288 -5.912 -33.654 1.00 86.81 220 SER A O 1
ATOM 1671 N N . TRP A 1 221 ? 26.358 -4.770 -33.746 1.00 87.06 221 TRP A N 1
ATOM 1672 C CA . TRP A 1 221 ? 25.545 -5.882 -33.261 1.00 87.06 221 TRP A CA 1
ATOM 1673 C C . TRP A 1 221 ? 25.308 -6.907 -34.376 1.00 87.06 221 TRP A C 1
ATOM 1675 O O . TRP A 1 221 ? 25.059 -6.499 -35.515 1.00 87.06 221 TRP A O 1
ATOM 1685 N N . PRO A 1 222 ? 25.360 -8.219 -34.070 1.00 87.31 222 PRO A N 1
ATOM 1686 C CA . PRO A 1 222 ? 25.076 -9.249 -35.057 1.00 87.31 222 PRO A CA 1
ATOM 1687 C C . PRO A 1 222 ? 23.655 -9.092 -35.596 1.00 87.31 222 PRO A C 1
ATOM 1689 O O . PRO A 1 222 ? 22.720 -8.773 -34.854 1.00 87.31 222 PRO A O 1
ATOM 1692 N N . SER A 1 223 ? 23.476 -9.332 -36.891 1.00 90.06 223 SER A N 1
ATOM 1693 C CA . SER A 1 223 ? 22.138 -9.299 -37.486 1.00 90.06 223 SER A CA 1
ATOM 1694 C C . SER A 1 223 ? 21.260 -10.422 -36.915 1.00 90.06 223 SER A C 1
ATOM 1696 O O . SER A 1 223 ? 21.764 -11.460 -36.479 1.00 90.06 223 SER A O 1
ATOM 1698 N N . GLN A 1 224 ? 19.930 -10.269 -36.955 1.00 89.44 224 GLN A N 1
ATOM 1699 C CA . GLN A 1 224 ? 19.013 -11.315 -36.467 1.00 89.44 224 GLN A CA 1
ATOM 1700 C C . GLN A 1 224 ? 19.282 -12.684 -37.126 1.00 89.44 224 GLN A C 1
ATOM 1702 O O . GLN A 1 224 ? 19.160 -13.716 -36.471 1.00 89.44 224 GLN A O 1
ATOM 1707 N N . GLY A 1 225 ? 19.728 -12.707 -38.388 1.00 92.00 225 GLY A N 1
ATOM 1708 C CA . GLY A 1 225 ? 20.113 -13.938 -39.084 1.00 92.00 225 GLY A CA 1
ATOM 1709 C C . GLY A 1 225 ? 21.392 -14.592 -38.545 1.00 92.00 225 GLY A C 1
ATOM 1710 O O . GLY A 1 225 ? 21.461 -15.818 -38.470 1.00 92.00 225 GLY A O 1
ATOM 1711 N N . GLU A 1 226 ? 22.392 -13.809 -38.137 1.00 91.75 226 GLU A N 1
ATOM 1712 C CA . GLU A 1 226 ? 23.629 -14.320 -37.522 1.00 91.75 226 GLU A CA 1
ATOM 1713 C C . GLU A 1 226 ? 23.387 -14.837 -36.105 1.00 91.75 226 GLU A C 1
ATOM 1715 O O . GLU A 1 226 ? 23.918 -15.890 -35.741 1.00 91.75 226 GLU A O 1
ATOM 1720 N N . LEU A 1 227 ? 22.540 -14.143 -35.336 1.00 92.38 227 LEU A N 1
ATOM 1721 C CA . LEU A 1 227 ? 22.116 -14.595 -34.011 1.00 92.38 227 LEU A CA 1
ATOM 1722 C C . LEU A 1 227 ? 21.411 -15.947 -34.110 1.00 92.38 227 LEU A C 1
ATOM 1724 O O . LEU A 1 227 ? 21.807 -16.888 -33.432 1.00 92.38 227 LEU A O 1
ATOM 1728 N N . VAL A 1 228 ? 20.433 -16.087 -35.011 1.00 94.12 228 VAL A N 1
ATOM 1729 C CA . VAL A 1 228 ? 19.693 -17.347 -35.182 1.00 94.12 228 VAL A CA 1
ATOM 1730 C C . VAL A 1 228 ? 20.612 -18.482 -35.636 1.00 94.12 228 VAL A C 1
ATOM 1732 O O . VAL A 1 228 ? 20.551 -19.570 -35.065 1.00 94.12 228 VAL A O 1
ATOM 1735 N N . ARG A 1 229 ? 21.501 -18.242 -36.611 1.00 93.75 229 ARG A N 1
ATOM 1736 C CA . ARG A 1 229 ? 22.468 -19.254 -37.077 1.00 93.75 229 ARG A CA 1
ATOM 1737 C C . ARG A 1 229 ? 23.456 -19.675 -35.989 1.00 93.75 229 ARG A C 1
ATOM 1739 O O . ARG A 1 229 ? 23.824 -20.843 -35.941 1.00 93.75 229 ARG A O 1
ATOM 1746 N N . SER A 1 230 ? 23.869 -18.760 -35.115 1.00 93.12 230 SER A N 1
ATOM 1747 C CA . SER A 1 230 ? 24.801 -19.077 -34.026 1.00 93.12 230 SER A CA 1
ATOM 1748 C C . SER A 1 230 ? 24.089 -19.772 -32.859 1.00 93.12 230 SER A C 1
ATOM 1750 O O . SER A 1 230 ? 24.584 -20.767 -32.334 1.00 93.12 230 SER A O 1
ATOM 1752 N N . SER A 1 231 ? 22.891 -19.315 -32.486 1.00 94.44 231 SER A N 1
ATOM 1753 C CA . SER A 1 231 ? 22.103 -19.899 -31.395 1.00 94.44 231 SER A CA 1
ATOM 1754 C C . SER A 1 231 ? 21.543 -21.282 -31.731 1.00 94.44 231 SER A C 1
ATOM 1756 O O . SER A 1 231 ? 21.514 -22.138 -30.850 1.00 94.44 231 SER A O 1
ATOM 1758 N N . ILE A 1 232 ? 21.135 -21.547 -32.981 1.00 96.38 232 ILE A N 1
ATOM 1759 C CA . ILE A 1 232 ? 20.579 -22.858 -33.358 1.00 96.38 232 ILE A CA 1
ATOM 1760 C C . ILE A 1 232 ? 21.609 -23.979 -33.206 1.00 96.38 232 ILE A C 1
ATOM 1762 O O . ILE A 1 232 ? 21.263 -25.053 -32.726 1.00 96.38 232 ILE A O 1
ATOM 1766 N N . VAL A 1 233 ? 22.881 -23.721 -33.529 1.00 95.25 233 VAL A N 1
ATOM 1767 C CA . VAL A 1 233 ? 23.962 -24.699 -33.337 1.00 95.25 233 VAL A CA 1
ATOM 1768 C C . VAL A 1 233 ? 24.095 -25.046 -31.858 1.00 95.25 233 VAL A C 1
ATOM 1770 O O . VAL A 1 233 ? 24.127 -26.221 -31.508 1.00 95.25 233 VAL A O 1
ATOM 1773 N N . VAL A 1 234 ? 24.099 -24.036 -30.984 1.00 96.44 234 VAL A N 1
ATOM 1774 C CA . VAL A 1 234 ? 24.189 -24.238 -29.530 1.00 96.44 234 VAL A CA 1
ATOM 1775 C C . VAL A 1 234 ? 22.995 -25.040 -29.013 1.00 96.44 234 VAL A C 1
ATOM 1777 O O . VAL A 1 234 ? 23.183 -26.002 -28.274 1.00 96.44 234 VAL A O 1
ATOM 1780 N N . ILE A 1 235 ? 21.777 -24.703 -29.440 1.00 97.19 235 ILE A N 1
ATOM 1781 C CA . ILE A 1 235 ? 20.557 -25.424 -29.049 1.00 97.19 235 ILE A CA 1
ATOM 1782 C C . ILE A 1 235 ? 20.622 -26.890 -29.496 1.00 97.19 235 ILE A C 1
ATOM 1784 O O . ILE A 1 235 ? 20.331 -27.783 -28.703 1.00 97.19 235 ILE A O 1
ATOM 1788 N N . VAL A 1 236 ? 21.052 -27.153 -30.734 1.00 97.44 236 VAL A N 1
ATOM 1789 C CA . VAL A 1 236 ? 21.202 -28.517 -31.264 1.00 97.44 236 VAL A CA 1
ATOM 1790 C C . VAL A 1 236 ? 22.252 -29.304 -30.478 1.00 97.44 236 VAL A C 1
ATOM 1792 O O . VAL A 1 236 ? 22.003 -30.456 -30.131 1.00 97.44 236 VAL A O 1
ATOM 1795 N N . VAL A 1 237 ? 23.394 -28.693 -30.141 1.00 97.12 237 VAL A N 1
ATOM 1796 C CA . VAL A 1 237 ? 24.452 -29.342 -29.346 1.00 97.12 237 VAL A CA 1
ATOM 1797 C C . VAL A 1 237 ? 23.968 -29.667 -27.933 1.00 97.12 237 VAL A C 1
ATOM 1799 O O . VAL A 1 237 ? 24.189 -30.780 -27.461 1.00 97.12 237 VAL A O 1
ATOM 1802 N N . ILE A 1 238 ? 23.269 -28.739 -27.269 1.00 97.19 238 ILE A N 1
ATOM 1803 C CA . ILE A 1 238 ? 22.694 -28.973 -25.935 1.00 97.19 238 ILE A CA 1
ATOM 1804 C C . ILE A 1 238 ? 21.665 -30.105 -25.990 1.00 97.19 238 ILE A C 1
ATOM 1806 O O . ILE A 1 238 ? 21.691 -30.988 -25.136 1.00 97.19 238 ILE A O 1
ATOM 1810 N N . PHE A 1 239 ? 20.793 -30.122 -27.001 1.00 97.81 239 PHE A N 1
ATOM 1811 C CA . PHE A 1 239 ? 19.783 -31.169 -27.152 1.00 97.81 239 PHE A CA 1
ATOM 1812 C C . PHE A 1 239 ? 20.409 -32.540 -27.438 1.00 97.81 239 PHE A C 1
ATOM 1814 O O . PHE A 1 239 ? 20.004 -33.542 -26.856 1.00 97.81 239 PHE A O 1
ATOM 1821 N N . PHE A 1 240 ? 21.440 -32.591 -28.284 1.00 97.69 240 PHE A N 1
ATOM 1822 C CA . PHE A 1 240 ? 22.182 -33.817 -28.571 1.00 97.69 240 PHE A CA 1
ATOM 1823 C C . PHE A 1 240 ? 22.922 -34.353 -27.337 1.00 97.69 240 PHE A C 1
ATOM 1825 O O . PHE A 1 240 ? 22.885 -35.555 -27.058 1.00 97.69 240 PHE A O 1
ATOM 1832 N N . LEU A 1 241 ? 23.560 -33.466 -26.568 1.00 97.12 241 LEU A N 1
ATOM 1833 C CA . LEU A 1 241 ? 24.205 -33.827 -25.309 1.00 97.12 241 LEU A CA 1
ATOM 1834 C C . LEU A 1 241 ? 23.174 -34.333 -24.292 1.00 97.12 241 LEU A C 1
ATOM 1836 O O . LEU A 1 241 ? 23.391 -35.375 -23.681 1.00 97.12 241 LEU A O 1
ATOM 1840 N N . ALA A 1 242 ? 22.038 -33.643 -24.151 1.00 97.56 242 ALA A N 1
ATOM 1841 C CA . ALA A 1 242 ? 20.949 -34.052 -23.269 1.00 97.56 242 ALA A CA 1
ATOM 1842 C C . ALA A 1 242 ? 20.385 -35.428 -23.656 1.00 97.56 242 ALA A C 1
ATOM 1844 O O . ALA A 1 242 ? 20.207 -36.276 -22.786 1.00 97.56 242 ALA A O 1
ATOM 1845 N N . LEU A 1 243 ? 20.177 -35.685 -24.952 1.00 97.88 243 LEU A N 1
ATOM 1846 C CA . LEU A 1 243 ? 19.749 -36.990 -25.461 1.00 97.88 243 LEU A CA 1
ATOM 1847 C C . LEU A 1 243 ? 20.776 -38.082 -25.142 1.00 97.88 243 LEU A C 1
ATOM 1849 O O . LEU A 1 243 ? 20.412 -39.164 -24.696 1.00 97.88 243 LEU A O 1
ATOM 1853 N N . THR A 1 244 ? 22.061 -37.798 -25.345 1.00 96.38 244 THR A N 1
ATOM 1854 C CA . THR A 1 244 ? 23.142 -38.749 -25.056 1.00 96.38 244 THR A CA 1
ATOM 1855 C C . THR A 1 244 ? 23.194 -39.087 -23.565 1.00 96.38 244 THR A C 1
ATOM 1857 O O . THR A 1 244 ? 23.266 -40.260 -23.201 1.00 96.38 244 THR A O 1
ATOM 1860 N N . LEU A 1 245 ? 23.104 -38.076 -22.694 1.00 96.19 245 LEU A N 1
ATOM 1861 C CA . LEU A 1 245 ? 23.036 -38.271 -21.245 1.00 96.19 245 LEU A CA 1
ATOM 1862 C C . LEU A 1 245 ? 21.794 -39.065 -20.836 1.00 96.19 245 LEU A C 1
ATOM 1864 O O . LEU A 1 245 ? 21.909 -39.972 -20.020 1.00 96.19 245 LEU A O 1
ATOM 1868 N N . PHE A 1 246 ? 20.640 -38.785 -21.443 1.00 96.81 246 PHE A N 1
ATOM 1869 C CA . PHE A 1 246 ? 19.410 -39.540 -21.212 1.00 96.81 246 PHE A CA 1
ATOM 1870 C C . PHE A 1 246 ? 19.561 -41.018 -21.601 1.00 96.81 246 PHE A C 1
ATOM 1872 O O . PHE A 1 246 ? 19.165 -41.898 -20.845 1.00 96.81 246 PHE A O 1
ATOM 1879 N N . VAL A 1 247 ? 20.187 -41.315 -22.744 1.00 97.25 247 VAL A N 1
ATOM 1880 C CA . VAL A 1 247 ? 20.458 -42.700 -23.166 1.00 97.25 247 VAL A CA 1
ATOM 1881 C C . VAL A 1 247 ? 21.375 -43.411 -22.176 1.00 97.25 247 VAL A C 1
ATOM 1883 O O . VAL A 1 247 ? 21.106 -44.560 -21.818 1.00 97.25 247 VAL A O 1
ATOM 1886 N N . TYR A 1 248 ? 22.435 -42.746 -21.708 1.00 96.44 248 TYR A N 1
ATOM 1887 C CA . TYR A 1 248 ? 23.294 -43.312 -20.672 1.00 96.44 248 TYR A CA 1
ATOM 1888 C C . TYR A 1 248 ? 22.514 -43.570 -19.384 1.00 96.44 248 TYR A C 1
ATOM 1890 O O . TYR A 1 248 ? 22.592 -44.676 -18.863 1.00 96.44 248 TYR A O 1
ATOM 1898 N N . ASP A 1 249 ? 21.724 -42.610 -18.907 1.00 94.25 249 ASP A N 1
ATOM 1899 C CA . ASP A 1 249 ? 20.923 -42.750 -17.687 1.00 94.25 249 ASP A CA 1
ATOM 1900 C C . ASP A 1 249 ? 19.924 -43.920 -17.779 1.00 94.25 249 ASP A C 1
ATOM 1902 O O . ASP A 1 249 ? 19.862 -44.776 -16.895 1.00 94.25 249 ASP A O 1
ATOM 1906 N N . VAL A 1 250 ? 19.217 -44.056 -18.906 1.00 93.69 250 VAL A N 1
ATOM 1907 C CA . VAL A 1 250 ? 18.313 -45.191 -19.169 1.00 93.69 250 VAL A CA 1
ATOM 1908 C C . VAL A 1 250 ? 19.070 -46.521 -19.216 1.00 93.69 250 VAL A C 1
ATOM 1910 O O . VAL A 1 250 ? 18.610 -47.524 -18.666 1.00 93.69 250 VAL A O 1
ATOM 1913 N N . THR A 1 251 ? 20.241 -46.548 -19.851 1.00 94.25 251 THR A N 1
ATOM 1914 C CA . THR A 1 251 ? 21.053 -47.767 -19.974 1.00 94.25 251 THR A CA 1
ATOM 1915 C C . THR A 1 251 ? 21.595 -48.204 -18.613 1.00 94.25 251 THR A C 1
ATOM 1917 O O . THR A 1 251 ? 21.457 -49.371 -18.242 1.00 94.25 251 THR A O 1
ATOM 1920 N N . TRP A 1 252 ? 22.155 -47.271 -17.837 1.00 92.12 252 TRP A N 1
ATOM 1921 C CA . TRP A 1 252 ? 22.685 -47.530 -16.498 1.00 92.12 252 TRP A CA 1
ATOM 1922 C C . TRP A 1 252 ? 21.585 -47.921 -15.515 1.00 92.12 252 TRP A C 1
ATOM 1924 O O . TRP A 1 252 ? 21.733 -48.911 -14.801 1.00 92.12 252 TRP A O 1
ATOM 1934 N N . SER A 1 253 ? 20.456 -47.208 -15.512 1.00 87.00 253 SER A N 1
ATOM 1935 C CA . SER A 1 253 ? 19.322 -47.545 -14.645 1.00 87.00 253 SER A CA 1
ATOM 1936 C C . SER A 1 253 ? 18.745 -48.926 -14.963 1.00 87.00 253 SER A C 1
ATOM 1938 O O . SER A 1 253 ? 18.472 -49.699 -14.045 1.00 87.00 253 SER A O 1
ATOM 1940 N N . SER A 1 254 ? 18.626 -49.292 -16.242 1.00 88.19 254 SER A N 1
ATOM 1941 C CA . SER A 1 254 ? 18.170 -50.630 -16.648 1.00 88.19 254 SER A CA 1
ATOM 1942 C C . SER A 1 254 ? 19.152 -51.724 -16.219 1.00 88.19 254 SER A C 1
ATOM 1944 O O . SER A 1 254 ? 18.735 -52.774 -15.731 1.00 88.19 254 SER A O 1
ATOM 1946 N N . LEU A 1 255 ? 20.456 -51.465 -16.344 1.00 90.12 255 LEU A N 1
ATOM 1947 C CA . LEU A 1 255 ? 21.512 -52.386 -15.933 1.00 90.12 255 LEU A CA 1
ATOM 1948 C C . LEU A 1 255 ? 21.512 -52.610 -14.412 1.00 90.12 255 LEU A C 1
ATOM 1950 O O . LEU A 1 255 ? 21.528 -53.754 -13.962 1.00 90.12 255 LEU A O 1
ATOM 1954 N N . PHE A 1 256 ? 21.433 -51.549 -13.605 1.00 87.75 256 PHE A N 1
ATOM 1955 C CA . PHE A 1 256 ? 21.390 -51.677 -12.143 1.00 87.75 256 PHE A CA 1
ATOM 1956 C C . PHE A 1 256 ? 20.114 -52.360 -11.639 1.00 87.75 256 PHE A C 1
ATOM 1958 O O . PHE A 1 256 ? 20.183 -53.133 -10.679 1.00 87.75 256 PHE A O 1
ATOM 1965 N N . LYS A 1 257 ? 18.977 -52.149 -12.320 1.00 85.56 257 LYS A N 1
ATOM 1966 C CA . LYS A 1 257 ? 17.738 -52.901 -12.069 1.00 85.56 257 LYS A CA 1
ATOM 1967 C C . LYS A 1 257 ? 17.907 -54.387 -12.383 1.00 85.56 257 LYS A C 1
ATOM 1969 O O . LYS A 1 257 ? 17.507 -55.218 -11.574 1.00 85.56 257 LYS A O 1
ATOM 1974 N N . ALA A 1 258 ? 18.546 -54.732 -13.503 1.00 85.19 258 ALA A N 1
ATOM 1975 C CA . ALA A 1 258 ? 18.797 -56.126 -13.877 1.00 85.19 258 ALA A CA 1
ATOM 1976 C C . ALA A 1 258 ? 19.702 -56.863 -12.871 1.00 85.19 258 ALA A C 1
ATOM 1978 O O . ALA A 1 258 ? 19.503 -58.051 -12.627 1.00 85.19 258 ALA A O 1
ATOM 1979 N N . PHE A 1 259 ? 20.657 -56.161 -12.251 1.00 87.19 259 PHE A N 1
ATOM 1980 C CA . PHE A 1 259 ? 21.533 -56.716 -11.213 1.00 87.19 259 PHE A CA 1
ATOM 1981 C C . PHE A 1 259 ? 20.960 -56.639 -9.782 1.00 87.19 259 PHE A C 1
ATOM 1983 O O . PHE A 1 259 ? 21.634 -57.060 -8.845 1.00 87.19 259 PHE A O 1
ATOM 1990 N N . GLY A 1 260 ? 19.732 -56.139 -9.590 1.00 78.94 260 GLY A N 1
ATOM 1991 C CA . GLY A 1 260 ? 19.046 -56.136 -8.288 1.00 78.94 260 GLY A CA 1
ATOM 1992 C C . GLY A 1 260 ? 19.601 -55.147 -7.253 1.00 78.94 260 GLY A C 1
ATOM 1993 O O . GLY A 1 260 ? 19.369 -55.323 -6.061 1.00 78.94 260 GLY A O 1
ATOM 1994 N N . ILE A 1 261 ? 20.344 -54.122 -7.688 1.00 79.00 261 ILE A N 1
ATOM 1995 C CA . ILE A 1 261 ? 21.033 -53.169 -6.797 1.00 79.00 261 ILE A CA 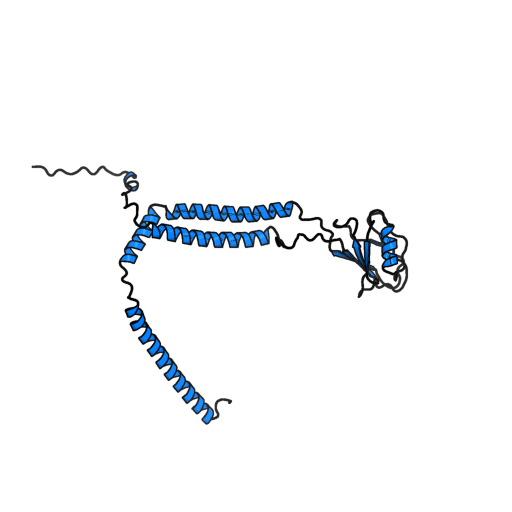1
ATOM 1996 C C . ILE A 1 261 ? 20.128 -51.979 -6.412 1.00 79.00 261 ILE A C 1
ATOM 1998 O O . ILE A 1 261 ? 20.300 -51.405 -5.339 1.00 79.00 261 ILE A O 1
ATOM 2002 N N . SER A 1 262 ? 19.147 -51.607 -7.247 1.00 67.25 262 SER A N 1
ATOM 2003 C CA . SER A 1 262 ? 18.227 -50.481 -6.992 1.00 67.25 262 SER A CA 1
ATOM 2004 C C . SER A 1 262 ? 16.776 -50.952 -6.793 1.00 67.25 262 SER A C 1
ATOM 2006 O O . SER A 1 262 ? 16.314 -51.747 -7.617 1.00 67.25 262 SER A O 1
ATOM 2008 N N . PRO A 1 263 ? 16.031 -50.457 -5.779 1.00 63.66 263 PRO A N 1
ATOM 2009 C CA . PRO A 1 263 ? 14.617 -50.790 -5.606 1.00 63.66 263 PRO A CA 1
ATOM 2010 C C . PRO A 1 263 ? 13.784 -50.239 -6.775 1.00 63.66 263 PRO A C 1
ATOM 2012 O O . PRO A 1 263 ? 14.140 -49.221 -7.371 1.00 63.66 263 PRO A O 1
ATOM 2015 N N . SER A 1 264 ? 12.724 -50.977 -7.120 1.00 59.94 264 SER A N 1
ATOM 2016 C CA . SER A 1 264 ? 11.833 -50.754 -8.270 1.00 59.94 264 SER A CA 1
ATOM 2017 C C . SER A 1 264 ? 11.174 -49.383 -8.284 1.00 59.94 264 SER A C 1
ATOM 2019 O O . SER A 1 264 ? 10.582 -49.045 -7.233 1.00 59.94 264 SER A O 1
#

Radius of gyration: 40.74 Å; chains: 1; bounding box: 97×94×89 Å

pLDDT: mean 82.26, std 14.69, range [41.78, 97.88]

Foldseek 3Di:
DDDDDDDDDDDDPCVVVDDPPDDPPFCPVLLVVLLVVLLVVLLVVLVVQLVVLCCVLPPPDDPPPQPDQDWWKKWKAKPFPWWWKWKDFDPDIFDTDINFDDQVVVQVRVCVDPQQPDWGWFFGRHPVTTTIITGPVVTQAFGDWIDMDCVGTHDIDMDMDTPDGRHDGDDVSNVVSSVVSVVSSVVSSVVSSVVSNCQSPDPVNSVVSSVVVVVVVVDDDDDPVRVCVVVVVVVVVVVVVVVVVVVVVVVVVVVCVVVVNDDD